Protein 4LUN (pdb70)

Structure (mmCIF, N/CA/C/O backbone):
data_4LUN
#
_entry.id   4LUN
#
_cell.length_a   41.813
_cell.length_b   50.927
_cell.length_c   71.993
_cell.angle_alpha   90.00
_cell.angle_beta   99.96
_cell.angle_gamma   90.00
#
_symmetry.space_group_name_H-M   'P 1 21 1'
#
loop_
_entity.id
_entity.type
_entity.pdbx_description
1 polymer 'Nonsense-mediated mRNA decay protein 2'
2 non-polymer 'CHLORIDE ION'
3 water water
#
loop_
_atom_site.group_PDB
_atom_site.id
_atom_site.type_symbol
_atom_site.label_atom_id
_atom_site.label_alt_id
_atom_site.label_comp_id
_atom_site.label_asym_id
_atom_site.label_entity_id
_atom_site.label_seq_id
_atom_site.pdbx_PDB_ins_code
_atom_site.Cartn_x
_atom_site.Cartn_y
_atom_site.Cartn_z
_atom_site.occupancy
_atom_site.B_iso_or_equiv
_atom_site.auth_seq_id
_atom_site.auth_comp_id
_atom_site.auth_asym_id
_atom_site.auth_atom_id
_atom_site.pdbx_PDB_model_num
ATOM 1 N N . MET A 1 1 ? -6.729 17.374 14.409 1.00 53.26 1 MET U N 1
ATOM 2 C CA . MET A 1 1 ? -8.146 17.044 14.296 1.00 48.05 1 MET U CA 1
ATOM 3 C C . MET A 1 1 ? -8.874 17.176 15.638 1.00 43.13 1 MET U C 1
ATOM 4 O O . MET A 1 1 ? -8.549 16.494 16.613 1.00 47.40 1 MET U O 1
ATOM 9 N N . ASP A 1 2 ? -9.860 18.068 15.679 1.00 43.91 2 ASP U N 1
ATOM 10 C CA . ASP A 1 2 ? -1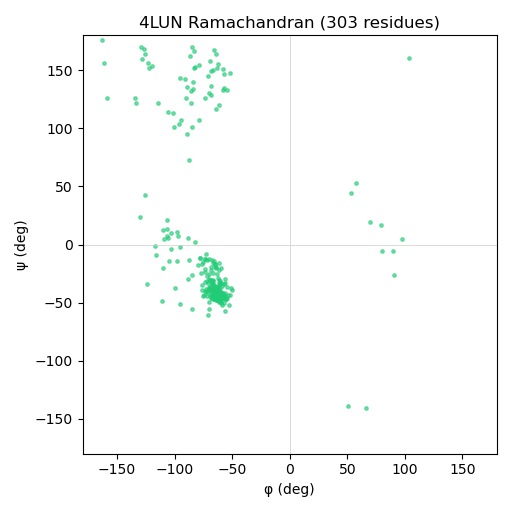0.617 18.313 16.899 1.00 35.71 2 ASP U CA 1
ATOM 11 C C . ASP A 1 2 ? -11.755 17.307 17.048 1.00 38.18 2 ASP U C 1
ATOM 12 O O . ASP A 1 2 ? -12.044 16.551 16.123 1.00 32.45 2 ASP U O 1
ATOM 17 N N . ASP A 1 3 ? -12.391 17.298 18.217 1.00 31.92 3 ASP U N 1
ATOM 18 C CA . ASP A 1 3 ? -13.477 16.358 18.483 1.00 33.28 3 ASP U CA 1
ATOM 19 C C . ASP A 1 3 ? -14.643 16.550 17.508 1.00 35.07 3 ASP U C 1
ATOM 20 O O . ASP A 1 3 ? -15.335 15.600 17.179 1.00 29.36 3 ASP U O 1
ATOM 25 N N . GLY A 1 4 ? -14.854 17.782 17.054 1.00 33.18 4 GLY U N 1
ATOM 26 C CA . GLY A 1 4 ? -15.898 18.067 16.087 1.00 32.52 4 GLY U CA 1
ATOM 27 C C . GLY A 1 4 ? -15.686 17.330 14.780 1.00 30.65 4 GLY U C 1
ATOM 28 O O . GLY A 1 4 ? -16.621 16.744 14.229 1.00 33.63 4 GLY U O 1
ATOM 29 N N . ARG A 1 5 ? -14.454 17.352 14.283 1.00 27.33 5 ARG U N 1
ATOM 30 C CA . ARG A 1 5 ? -14.115 16.656 13.045 1.00 30.24 5 ARG U CA 1
ATOM 31 C C . ARG A 1 5 ? -14.148 15.137 13.239 1.00 29.71 5 ARG U C 1
ATOM 32 O O . ARG A 1 5 ? -14.546 14.398 12.334 1.00 24.37 5 ARG U O 1
ATOM 40 N N . LYS A 1 6 ? -13.731 14.672 14.413 1.00 27.16 6 LYS U N 1
ATOM 41 C CA . LYS A 1 6 ? -13.851 13.253 14.736 1.00 23.54 6 LYS U CA 1
ATOM 42 C C . LYS A 1 6 ? -15.303 12.818 14.624 1.00 23.21 6 LYS U C 1
ATOM 43 O O . LYS A 1 6 ? -15.611 11.779 14.038 1.00 23.13 6 LYS U O 1
ATOM 49 N N . LYS A 1 7 ? -16.202 13.621 15.183 1.00 25.10 7 LYS U N 1
ATOM 50 C CA . LYS A 1 7 ? -17.625 13.288 15.164 1.00 26.30 7 LYS U CA 1
ATOM 51 C C . LYS A 1 7 ? -18.218 13.363 13.753 1.00 26.13 7 LYS U C 1
ATOM 52 O O . LYS A 1 7 ? -19.050 12.529 13.375 1.00 26.10 7 LYS U O 1
ATOM 58 N N . GLU A 1 8 ? -17.783 14.347 12.968 1.00 23.62 8 GLU U N 1
ATOM 59 C CA . GLU A 1 8 ? -18.191 14.441 11.569 1.00 25.71 8 GLU U CA 1
ATOM 60 C C . GLU A 1 8 ? -17.836 13.169 10.804 1.00 28.53 8 GLU U C 1
ATOM 61 O O . GLU A 1 8 ? -18.670 12.603 10.098 1.00 27.58 8 GLU U O 1
ATOM 67 N N . LEU A 1 9 ? -16.584 12.736 10.939 1.00 22.02 9 LEU U N 1
ATOM 68 C CA . LEU A 1 9 ? -16.109 11.526 10.275 1.00 22.50 9 LEU U CA 1
ATOM 69 C C . LEU A 1 9 ? -16.809 10.291 10.817 1.00 23.03 9 LEU U C 1
ATOM 70 O O . LEU A 1 9 ? -17.145 9.381 10.056 1.00 22.55 9 LEU U O 1
ATOM 75 N N . HIS A 1 10 ? -16.996 10.251 12.133 1.00 22.09 10 HIS U N 1
ATOM 76 C CA . HIS A 1 10 ? -17.692 9.130 12.767 1.00 19.94 10 HIS U CA 1
ATOM 77 C C . HIS A 1 10 ? -19.083 8.947 12.164 1.00 20.71 10 HIS U C 1
ATOM 78 O O . HIS A 1 10 ? -19.490 7.827 11.849 1.00 22.41 10 HIS U O 1
ATOM 85 N N . ASP A 1 11 ? -19.800 10.050 11.976 1.00 21.94 11 ASP U N 1
ATOM 86 C CA . ASP A 1 11 ? -21.137 9.981 11.380 1.00 24.55 11 ASP U CA 1
ATOM 87 C C . ASP A 1 11 ? -21.092 9.439 9.951 1.00 22.73 11 ASP U C 1
ATOM 88 O O . ASP A 1 11 ? -21.862 8.545 9.594 1.00 26.51 11 ASP U O 1
ATOM 93 N N . LEU A 1 12 ? -20.176 9.970 9.142 1.00 22.34 12 LEU U N 1
ATOM 94 C CA . LEU A 1 12 ? -19.986 9.495 7.781 1.00 26.60 12 LEU U CA 1
ATOM 95 C C . LEU A 1 12 ? -19.527 8.041 7.739 1.00 25.12 12 LEU U C 1
ATOM 96 O O . LEU A 1 12 ? -20.015 7.256 6.938 1.00 21.75 12 LEU U O 1
ATOM 101 N N . ASN A 1 13 ? -18.581 7.680 8.602 1.00 19.64 13 ASN U N 1
ATOM 102 C CA . ASN A 1 13 ? -18.059 6.324 8.578 1.00 20.37 13 ASN U CA 1
ATOM 103 C C . ASN A 1 13 ? -19.097 5.318 9.057 1.00 18.22 13 ASN U C 1
ATOM 104 O O . ASN A 1 13 ? -19.114 4.172 8.620 1.00 19.96 13 ASN U O 1
ATOM 109 N N . THR A 1 14 ? -19.970 5.757 9.959 1.00 19.93 14 THR U N 1
ATOM 110 C CA . THR A 1 14 ? -21.003 4.881 10.487 1.00 19.63 14 THR U CA 1
ATOM 111 C C . THR A 1 14 ? -22.058 4.658 9.399 1.00 23.47 14 THR U C 1
ATOM 112 O O . THR A 1 14 ? -22.542 3.545 9.197 1.00 21.78 14 THR U O 1
ATOM 116 N N . ARG A 1 15 ? -22.385 5.718 8.672 1.00 20.50 15 ARG U N 1
ATOM 117 C CA . ARG A 1 15 ? -23.315 5.592 7.549 1.00 25.46 15 ARG U CA 1
ATOM 118 C C . ARG A 1 15 ? -22.773 4.660 6.469 1.00 22.46 15 ARG U C 1
ATOM 119 O O . ARG A 1 15 ? -23.512 3.844 5.916 1.00 25.84 15 ARG U O 1
ATOM 127 N N . ALA A 1 16 ? -21.475 4.756 6.185 1.00 21.73 16 ALA U N 1
ATOM 128 C CA . ALA A 1 16 ? -20.853 3.861 5.217 1.00 22.68 16 ALA U CA 1
ATOM 129 C C . ALA A 1 16 ? -20.914 2.404 5.673 1.00 26.09 16 ALA U C 1
ATOM 130 O O . ALA A 1 16 ? -21.191 1.516 4.865 1.00 26.33 16 ALA U O 1
ATOM 132 N N . TRP A 1 17 ? -20.668 2.157 6.960 1.00 22.28 17 TRP U N 1
ATOM 133 C CA . TRP A 1 17 ? -20.804 0.809 7.489 1.00 18.92 17 TRP U CA 1
ATOM 134 C C . TRP A 1 17 ? -22.247 0.345 7.320 1.00 26.24 17 TRP U C 1
ATOM 135 O O . TRP A 1 17 ? -22.505 -0.843 7.152 1.00 27.74 17 TRP U O 1
ATOM 146 N N . ASN A 1 18 ? -23.176 1.296 7.372 1.00 28.59 18 ASN U N 1
ATOM 147 C CA . ASN A 1 18 ? -24.602 0.985 7.297 1.00 28.90 18 ASN U CA 1
ATOM 148 C C . ASN A 1 18 ? -25.081 0.804 5.857 1.00 31.90 18 ASN U C 1
ATOM 149 O O . ASN A 1 18 ? -26.270 0.588 5.608 1.00 37.82 18 ASN U O 1
ATOM 154 N N . GLY A 1 19 ? -24.150 0.900 4.913 1.00 30.82 19 GLY U N 1
ATOM 155 C CA . GLY A 1 19 ? -24.428 0.587 3.526 1.00 38.33 19 GLY U CA 1
ATOM 156 C C . GLY A 1 19 ? -24.733 1.789 2.656 1.00 39.85 19 GLY U C 1
ATOM 157 O O . GLY A 1 19 ? -25.074 1.641 1.483 1.00 49.25 19 GLY U O 1
ATOM 158 N N . GLU A 1 20 ? -24.619 2.986 3.217 1.00 36.60 20 GLU U N 1
ATOM 159 C CA . GLU A 1 20 ? -24.880 4.179 2.429 1.00 36.16 20 GLU U CA 1
ATOM 160 C C . GLU A 1 20 ? -23.693 4.519 1.546 1.00 44.58 20 GLU U C 1
ATOM 161 O O . GLU A 1 20 ? -22.557 4.155 1.846 1.00 45.09 20 GLU U O 1
ATOM 167 N N . GLU A 1 21 ? -23.967 5.214 0.447 1.00 49.16 21 GLU U N 1
ATOM 168 C CA . GLU A 1 21 ? -22.913 5.869 -0.307 1.00 49.26 21 GLU U CA 1
ATOM 169 C C . GLU A 1 21 ? -22.898 7.308 0.180 1.00 46.97 21 GLU U C 1
ATOM 170 O O . GLU A 1 21 ? -23.778 8.098 -0.162 1.00 47.30 21 GLU U O 1
ATOM 176 N N . VAL A 1 22 ? -21.916 7.646 1.006 1.00 42.06 22 VAL U N 1
ATOM 177 C CA . VAL A 1 22 ? -21.862 8.982 1.581 1.00 41.61 22 VAL U CA 1
ATOM 178 C C . VAL A 1 22 ? -20.783 9.818 0.909 1.00 44.83 22 VAL U C 1
ATOM 179 O O . VAL A 1 22 ? -20.744 11.040 1.070 1.00 48.16 22 VAL U O 1
ATOM 183 N N . PHE A 1 23 ? -19.905 9.155 0.160 1.00 44.19 23 PHE U N 1
ATOM 184 C CA . PHE A 1 23 ? -18.833 9.850 -0.538 1.00 44.32 23 PHE U CA 1
ATOM 185 C C . PHE A 1 23 ? -19.331 10.351 -1.889 1.00 52.10 23 PHE U C 1
ATOM 186 O O . PHE A 1 23 ? -19.792 9.563 -2.718 1.00 54.29 23 PHE U O 1
ATOM 194 N N . PRO A 1 24 ? -19.250 11.672 -2.108 1.00 50.34 24 PRO U N 1
ATOM 195 C CA . PRO A 1 24 ? -19.704 12.300 -3.353 1.00 51.04 24 PRO U CA 1
ATOM 196 C C . PRO A 1 24 ? -18.604 12.367 -4.415 1.00 52.05 24 PRO U C 1
ATOM 197 O O . PRO A 1 24 ? -17.453 12.695 -4.110 1.00 55.42 24 PRO U O 1
ATOM 201 N N . LYS A 1 29 ? -18.963 9.927 -15.849 1.00 46.10 29 LYS U N 1
ATOM 202 C CA . LYS A 1 29 ? -18.287 8.647 -15.683 1.00 43.04 29 LYS U CA 1
ATOM 203 C C . LYS A 1 29 ? -16.988 8.821 -14.900 1.00 40.75 29 LYS U C 1
ATOM 204 O O . LYS A 1 29 ? -16.325 9.859 -14.990 1.00 48.07 29 LYS U O 1
ATOM 210 N N . LEU A 1 30 ? -16.628 7.803 -14.126 1.00 42.26 30 LEU U N 1
ATOM 211 C CA . LEU A 1 30 ? -15.364 7.813 -13.398 1.00 39.97 30 LEU U CA 1
ATOM 212 C C . LEU A 1 30 ? -14.207 7.371 -14.292 1.00 33.88 30 LEU U C 1
ATOM 213 O O . LEU A 1 30 ? -14.405 6.620 -15.254 1.00 35.31 30 LEU U O 1
ATOM 218 N N . ASP A 1 31 ? -13.007 7.851 -13.961 1.00 30.15 31 ASP U N 1
ATOM 219 C CA . ASP A 1 31 ? -11.771 7.509 -14.667 1.00 25.78 31 ASP U CA 1
ATOM 220 C C . ASP A 1 31 ? -11.309 6.135 -14.207 1.00 29.14 31 ASP U C 1
ATOM 221 O O . ASP A 1 31 ? -10.835 5.984 -13.079 1.00 30.21 31 ASP U O 1
ATOM 226 N N . SER A 1 32 ? -11.455 5.133 -15.069 1.00 25.07 32 SER U N 1
ATOM 227 C CA . SER A 1 32 ? -11.050 3.773 -14.723 1.00 28.65 32 SER U CA 1
ATOM 228 C C . SER A 1 32 ? -9.771 3.361 -15.438 1.00 28.03 32 SER U C 1
ATOM 229 O O . SER A 1 32 ? -9.404 2.184 -15.440 1.00 31.83 32 SER U O 1
ATOM 232 N N . SER A 1 33 ? -9.082 4.333 -16.028 1.00 24.07 33 SER U N 1
ATOM 233 C CA . SER A 1 33 ? -7.884 4.047 -16.813 1.00 20.15 33 SER U CA 1
ATOM 234 C C . SER A 1 33 ? -6.764 3.445 -15.971 1.00 22.91 33 SER U C 1
ATOM 235 O O . SER A 1 33 ? -6.661 3.704 -14.765 1.00 21.24 33 SER U O 1
ATOM 238 N N . ILE A 1 34 ? -5.919 2.650 -16.617 1.00 19.29 34 ILE U N 1
ATOM 239 C CA . ILE A 1 34 ? -4.780 2.042 -15.943 1.00 16.80 34 ILE U CA 1
ATOM 240 C C . ILE A 1 34 ? -3.852 3.125 -15.384 1.00 22.55 34 ILE U C 1
ATOM 241 O O . ILE A 1 34 ? -3.406 3.028 -14.240 1.00 21.58 34 ILE U O 1
ATOM 246 N N . LYS A 1 35 ? -3.587 4.164 -16.180 1.00 18.04 35 LYS U N 1
ATOM 247 C CA . LYS A 1 35 ? -2.721 5.256 -15.732 1.00 19.47 35 LYS U CA 1
ATOM 248 C C . LYS A 1 35 ? -3.246 5.896 -14.449 1.00 20.73 35 LYS U C 1
ATOM 249 O O . LYS A 1 35 ? -2.489 6.099 -13.495 1.00 20.52 35 LYS U O 1
ATOM 255 N N . ARG A 1 36 ? -4.546 6.172 -14.413 1.00 20.50 36 ARG U N 1
ATOM 256 C CA . ARG A 1 36 ? -5.152 6.842 -13.261 1.00 20.37 36 ARG U CA 1
ATOM 257 C C . ARG A 1 36 ? -5.070 5.969 -12.021 1.00 26.42 36 ARG U C 1
ATOM 258 O O . ARG A 1 36 ? -4.768 6.451 -10.921 1.00 23.83 36 ARG U O 1
ATOM 266 N N . ASN A 1 37 ? -5.348 4.682 -12.201 1.00 20.53 37 ASN U N 1
ATOM 267 C CA . ASN A 1 37 ? -5.443 3.768 -11.071 1.00 28.91 37 ASN U CA 1
ATOM 268 C C . ASN A 1 37 ? -4.073 3.387 -10.534 1.00 30.07 37 ASN U C 1
ATOM 269 O O . ASN A 1 37 ? -3.888 3.282 -9.328 1.00 27.97 37 ASN U O 1
ATOM 274 N N . THR A 1 38 ? -3.106 3.178 -11.423 1.00 27.75 38 THR U N 1
ATOM 275 C CA . THR A 1 38 ? -1.743 2.939 -10.968 1.00 23.90 38 THR U CA 1
ATOM 276 C C . THR A 1 38 ? -1.147 4.215 -10.377 1.00 29.97 38 THR U C 1
ATOM 277 O O . THR A 1 38 ? -0.298 4.154 -9.489 1.00 31.52 38 THR U O 1
ATOM 281 N N . GLY A 1 39 ? -1.597 5.366 -10.868 1.00 23.53 39 GLY U N 1
ATOM 282 C CA . GLY A 1 39 ? -1.151 6.643 -10.344 1.00 28.35 39 GLY U CA 1
ATOM 283 C C . GLY A 1 39 ? -1.634 6.822 -8.913 1.00 30.43 39 GLY U C 1
ATOM 284 O O . GLY A 1 39 ? -0.969 7.458 -8.091 1.00 29.47 39 GLY U O 1
ATOM 285 N N . PHE A 1 40 ? -2.795 6.252 -8.612 1.00 28.25 40 PHE U N 1
ATOM 286 C CA . PHE A 1 40 ? -3.316 6.277 -7.246 1.00 28.62 40 PHE U CA 1
ATOM 287 C C . PHE A 1 40 ? -2.464 5.418 -6.304 1.00 31.53 40 PHE U C 1
ATOM 288 O O . PHE A 1 40 ? -2.128 5.849 -5.198 1.00 30.18 40 PHE U O 1
ATOM 296 N N . ILE A 1 41 ? -2.119 4.207 -6.742 1.00 30.01 41 ILE U N 1
ATOM 297 C CA . ILE A 1 41 ? -1.278 3.309 -5.948 1.00 28.97 41 ILE U CA 1
ATOM 298 C C . ILE A 1 41 ? 0.077 3.939 -5.643 1.00 37.00 41 ILE U C 1
ATOM 299 O O . ILE A 1 41 ? 0.579 3.844 -4.517 1.00 33.32 41 ILE U O 1
ATOM 304 N N . LYS A 1 42 ? 0.667 4.579 -6.648 1.00 32.59 42 LYS U N 1
ATOM 305 C CA . LYS A 1 42 ? 1.948 5.255 -6.473 1.00 35.67 42 LYS U CA 1
ATOM 306 C C . LYS A 1 42 ? 1.860 6.373 -5.447 1.00 34.37 42 LYS U C 1
ATOM 307 O O . LYS A 1 42 ? 2.791 6.593 -4.674 1.00 34.67 42 LYS U O 1
ATOM 313 N N . LYS A 1 43 ? 0.741 7.085 -5.445 1.00 33.14 43 LYS U N 1
ATOM 314 C CA . LYS A 1 43 ? 0.531 8.146 -4.470 1.00 37.98 43 LYS U CA 1
ATOM 315 C C . LYS A 1 43 ? 0.405 7.570 -3.050 1.00 40.25 43 LYS U C 1
ATOM 316 O O . LYS A 1 43 ? 0.972 8.116 -2.097 1.00 36.54 43 LYS U O 1
ATOM 322 N N . LEU A 1 44 ? -0.317 6.458 -2.919 1.00 32.82 44 LEU U N 1
ATOM 323 C CA . LEU A 1 44 ? -0.460 5.775 -1.627 1.00 35.23 44 LEU U CA 1
ATOM 324 C C . LEU A 1 44 ? 0.900 5.347 -1.086 1.00 42.95 44 LEU U C 1
ATOM 325 O O . LEU A 1 44 ? 1.194 5.515 0.103 1.00 38.30 44 LEU U O 1
ATOM 330 N N . LYS A 1 45 ? 1.720 4.797 -1.979 1.00 34.25 45 LYS U N 1
ATOM 331 C CA . LYS A 1 45 ? 3.016 4.225 -1.641 1.00 38.09 45 LYS U CA 1
ATOM 332 C C . LYS A 1 45 ? 4.041 5.244 -1.174 1.00 41.15 45 LYS U C 1
ATOM 333 O O . LYS A 1 45 ? 5.084 4.870 -0.638 1.00 37.59 45 LYS U O 1
ATOM 339 N N . LYS A 1 46 ? 3.768 6.527 -1.376 1.00 37.63 46 LYS U N 1
ATOM 340 C CA . LYS A 1 46 ? 4.696 7.527 -0.873 1.00 39.81 46 LYS U CA 1
ATOM 341 C C . LYS A 1 46 ? 4.499 7.695 0.635 1.00 44.08 46 LYS U C 1
ATOM 342 O O . LYS A 1 46 ? 5.319 8.314 1.315 1.00 45.86 46 LYS U O 1
ATOM 348 N N . GLY A 1 47 ? 3.411 7.126 1.152 1.00 38.54 47 GLY U N 1
ATOM 349 C CA . GLY A 1 47 ? 3.176 7.092 2.587 1.00 36.40 47 GLY U CA 1
ATOM 350 C C . GLY A 1 47 ? 2.143 8.093 3.062 1.00 42.80 47 GLY U C 1
ATOM 351 O O . GLY A 1 47 ? 1.837 9.071 2.375 1.00 36.06 47 GLY U O 1
ATOM 352 N N . PHE A 1 48 ? 1.599 7.846 4.252 1.00 38.85 48 PHE U N 1
ATOM 353 C CA . PHE A 1 48 ? 0.602 8.739 4.816 1.00 34.32 48 PHE U CA 1
ATOM 354 C C . PHE A 1 48 ? 1.309 9.816 5.634 1.00 41.29 48 PHE U C 1
ATOM 355 O O . PHE A 1 48 ? 1.663 9.601 6.796 1.00 40.78 48 PHE U O 1
ATOM 363 N N . VAL A 1 49 ? 1.546 10.961 4.999 1.00 38.29 49 VAL U N 1
ATOM 364 C CA . VAL A 1 49 ? 2.164 12.101 5.661 1.00 38.62 49 VAL U CA 1
ATOM 365 C C . VAL A 1 49 ? 1.282 13.325 5.473 1.00 38.85 49 VAL U C 1
ATOM 366 O O . VAL A 1 49 ? 0.346 13.307 4.674 1.00 45.35 49 VAL U O 1
ATOM 370 N N . LYS A 1 50 ? 1.591 14.383 6.213 1.00 46.13 50 LYS U N 1
ATOM 371 C CA . LYS A 1 50 ? 0.780 15.594 6.218 1.00 43.11 50 LYS U CA 1
ATOM 372 C C . LYS A 1 50 ? 0.635 16.190 4.823 1.00 48.88 50 LYS U C 1
ATOM 373 O O . LYS A 1 50 ? 1.614 16.294 4.082 1.00 51.00 50 LYS U O 1
ATOM 379 N N . GLY A 1 51 ? -0.593 16.564 4.471 1.00 49.43 51 GLY U N 1
ATOM 380 C CA . GLY A 1 51 ? -0.872 17.203 3.196 1.00 49.68 51 GLY U CA 1
ATOM 381 C C . GLY A 1 51 ? -1.214 16.248 2.065 1.00 56.24 51 GLY U C 1
ATOM 382 O O . GLY A 1 51 ? -1.914 16.622 1.120 1.00 53.16 51 GLY U O 1
ATOM 383 N N . SER A 1 52 ? -0.725 15.012 2.157 1.00 52.58 52 SER U N 1
ATOM 384 C CA . SER A 1 52 ? -0.951 14.015 1.112 1.00 50.09 52 SER U CA 1
ATOM 385 C C . SER A 1 52 ? -2.422 13.603 1.006 1.00 51.43 52 SER U C 1
ATOM 386 O O . SER A 1 52 ? -2.841 13.015 0.009 1.00 47.16 52 SER U O 1
ATOM 389 N N . GLU A 1 53 ? -3.195 13.924 2.040 1.00 48.31 53 GLU U N 1
ATOM 390 C CA . GLU A 1 53 ? -4.601 13.541 2.124 1.00 49.87 53 GLU U CA 1
ATOM 391 C C . GLU A 1 53 ? -5.478 14.152 1.025 1.00 46.27 53 GLU U C 1
ATOM 392 O O . GLU A 1 53 ? -6.271 13.452 0.395 1.00 45.40 53 GLU U O 1
ATOM 398 N N . SER A 1 54 ? -5.334 15.455 0.801 1.00 48.84 54 SER U N 1
ATOM 399 C CA . SER A 1 54 ? -6.220 16.175 -0.114 1.00 52.93 54 SER U CA 1
ATOM 400 C C . SER A 1 54 ? -6.114 15.706 -1.566 1.00 51.68 54 SER U C 1
ATOM 401 O O . SER A 1 54 ? -7.123 15.584 -2.264 1.00 51.21 54 SER U O 1
ATOM 404 N N . SER A 1 55 ? -4.893 15.442 -2.016 1.00 50.75 55 SER U N 1
ATOM 405 C CA . SER A 1 55 ? -4.672 14.977 -3.380 1.00 49.98 55 SER U CA 1
ATOM 406 C C . SER A 1 55 ? -5.300 13.604 -3.594 1.00 50.58 55 SER U C 1
ATOM 407 O O . SER A 1 55 ? -5.932 13.354 -4.620 1.00 45.85 55 SER U O 1
ATOM 410 N N . LEU A 1 56 ? -5.126 12.721 -2.614 1.00 47.99 56 LEU U N 1
ATOM 411 C CA . LEU A 1 56 ? -5.694 11.378 -2.679 1.00 40.64 56 LEU U CA 1
ATOM 412 C C . LEU A 1 56 ? -7.218 11.404 -2.622 1.00 41.06 56 LEU U C 1
ATOM 413 O O . LEU A 1 56 ? -7.883 10.575 -3.246 1.00 41.11 56 LEU U O 1
ATOM 418 N N . LEU A 1 57 ? -7.772 12.351 -1.870 1.00 37.62 57 LEU U N 1
ATOM 419 C CA . LEU A 1 57 ? -9.222 12.465 -1.767 1.00 42.37 57 LEU U CA 1
ATOM 420 C C . LEU A 1 57 ? -9.830 12.892 -3.098 1.00 41.16 57 LEU U C 1
ATOM 421 O O . LEU A 1 57 ? -10.952 12.509 -3.423 1.00 38.73 57 LEU U O 1
ATOM 426 N N . LYS A 1 58 ? -9.082 13.686 -3.861 1.00 43.99 58 LYS U N 1
ATOM 427 C CA . LYS A 1 58 ? -9.525 14.115 -5.186 1.00 46.06 58 LYS U CA 1
ATOM 428 C C . LYS A 1 58 ? -9.646 12.914 -6.117 1.00 41.70 58 LYS U C 1
ATOM 429 O O . LYS A 1 58 ? -10.630 12.784 -6.847 1.00 45.60 58 LYS U O 1
ATOM 435 N N . ASP A 1 59 ? -8.644 12.039 -6.081 1.00 41.34 59 ASP U N 1
ATOM 436 C CA . ASP A 1 59 ? -8.652 10.809 -6.871 1.00 41.23 59 ASP U CA 1
ATOM 437 C C . ASP A 1 59 ? -9.834 9.919 -6.519 1.00 41.05 59 ASP U C 1
ATOM 438 O O . ASP A 1 59 ? -10.456 9.324 -7.397 1.00 42.26 59 ASP U O 1
ATOM 443 N N . LEU A 1 60 ? -10.136 9.816 -5.228 1.00 34.47 60 LEU U N 1
ATOM 444 C CA . LEU A 1 60 ? -11.275 9.022 -4.781 1.00 39.54 60 LEU U CA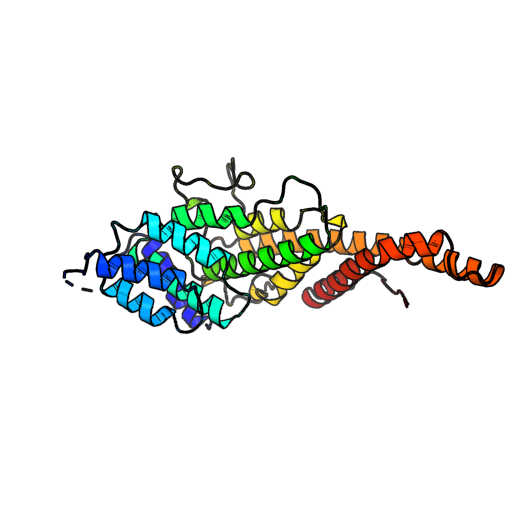 1
ATOM 445 C C . LEU A 1 60 ? -12.588 9.573 -5.313 1.00 38.14 60 LEU U C 1
ATOM 446 O O . LEU A 1 60 ? -13.565 8.837 -5.457 1.00 34.79 60 LEU U O 1
ATOM 451 N N . SER A 1 61 ? -12.611 10.868 -5.609 1.00 37.26 61 SER U N 1
ATOM 452 C CA . SER A 1 61 ? -13.812 11.484 -6.155 1.00 37.65 61 SER U CA 1
ATOM 453 C C . SER A 1 61 ? -13.774 11.551 -7.676 1.00 40.19 61 SER U C 1
ATOM 454 O O . SER A 1 61 ? -14.733 12.000 -8.300 1.00 45.05 61 SER U O 1
ATOM 457 N N . GLU A 1 62 ? -12.673 11.101 -8.272 1.00 34.86 62 GLU U N 1
ATOM 458 C CA . GLU A 1 62 ? -12.528 11.157 -9.730 1.00 39.48 62 GLU U CA 1
ATOM 459 C C . GLU A 1 62 ? -12.248 9.795 -10.355 1.00 40.34 62 GLU U C 1
ATOM 460 O O . GLU A 1 62 ? -12.683 9.511 -11.475 1.00 39.25 62 GLU U O 1
ATOM 466 N N . ALA A 1 63 ? -11.508 8.958 -9.637 1.00 34.64 63 ALA U N 1
ATOM 467 C CA . ALA A 1 63 ? -11.099 7.664 -10.171 1.00 34.18 63 ALA U CA 1
ATOM 468 C C . ALA A 1 63 ? -12.039 6.545 -9.760 1.00 39.78 63 ALA U C 1
ATOM 469 O O . ALA A 1 63 ? -12.558 6.531 -8.641 1.00 38.26 63 ALA U O 1
ATOM 471 N N . SER A 1 64 ? -12.249 5.613 -10.683 1.00 32.45 64 SER U N 1
ATOM 472 C CA . SER A 1 64 ? -12.914 4.354 -10.395 1.00 36.34 64 SER U CA 1
ATOM 473 C C . SER A 1 64 ? -11.824 3.343 -10.102 1.00 45.74 64 SER U C 1
ATOM 474 O O . SER A 1 64 ? -11.118 2.893 -11.007 1.00 48.15 64 SER U O 1
ATOM 477 N N . LEU A 1 65 ? -11.703 2.989 -8.831 1.00 38.57 65 LEU U N 1
ATOM 478 C CA . LEU A 1 65 ? -10.588 2.198 -8.333 1.00 35.12 65 LEU U CA 1
ATOM 479 C C . LEU A 1 65 ? -10.980 0.755 -8.020 1.00 28.03 65 LEU U C 1
ATOM 480 O O . LEU A 1 65 ? -10.170 -0.014 -7.501 1.00 30.77 65 LEU U O 1
ATOM 485 N N . GLU A 1 66 ? -12.216 0.390 -8.347 1.00 30.62 66 GLU U N 1
ATOM 486 C CA . GLU A 1 66 ? -12.778 -0.912 -7.971 1.00 33.14 66 GLU U CA 1
ATOM 487 C C . GLU A 1 66 ? -11.932 -2.136 -8.347 1.00 33.93 66 GLU U C 1
ATOM 488 O O . GLU A 1 66 ? -11.777 -3.063 -7.555 1.00 32.28 66 GLU U O 1
ATOM 494 N N . LYS A 1 67 ? -11.391 -2.156 -9.557 1.00 33.58 67 LYS U N 1
ATOM 495 C CA . LYS A 1 67 ? -10.650 -3.328 -10.007 1.00 34.22 67 LYS U CA 1
ATOM 496 C C . LYS A 1 67 ? -9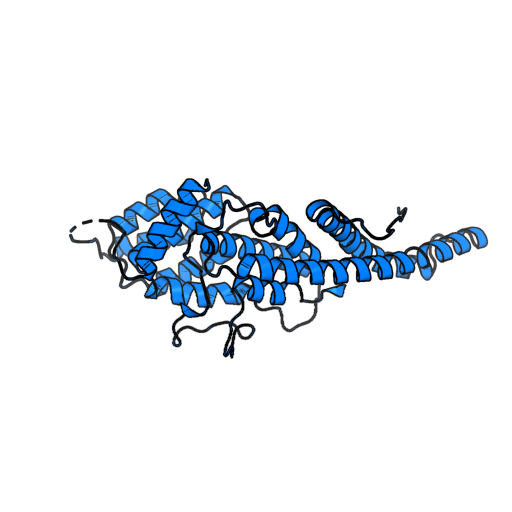.246 -3.373 -9.415 1.00 31.93 67 LYS U C 1
ATOM 497 O O . LYS A 1 67 ? -8.558 -4.390 -9.528 1.00 39.89 67 LYS U O 1
ATOM 503 N N . TYR A 1 68 ? -8.820 -2.272 -8.796 1.00 29.30 68 TYR U N 1
ATOM 504 C CA . TYR A 1 68 ? -7.526 -2.235 -8.113 1.00 27.51 68 TYR U CA 1
ATOM 505 C C . TYR A 1 68 ? -7.685 -2.338 -6.591 1.00 32.58 68 TYR U C 1
ATOM 506 O O . TYR A 1 68 ? -6.725 -2.147 -5.849 1.00 30.61 68 TYR U O 1
ATOM 515 N N . LEU A 1 69 ? -8.897 -2.643 -6.136 1.00 29.32 69 LEU U N 1
ATOM 516 C CA . LEU A 1 69 ? -9.189 -2.703 -4.702 1.00 32.78 69 LEU U CA 1
ATOM 517 C C . LEU A 1 69 ? -8.246 -3.601 -3.894 1.00 31.62 69 LEU U C 1
ATOM 518 O O . LEU A 1 69 ? -7.701 -3.167 -2.873 1.00 30.39 69 LEU U O 1
ATOM 523 N N . SER A 1 70 ? -8.070 -4.845 -4.335 1.00 26.80 70 SER U N 1
ATOM 524 C CA . SER A 1 70 ? -7.210 -5.793 -3.616 1.00 30.77 70 SER U CA 1
ATOM 525 C C . SER A 1 70 ? -5.813 -5.224 -3.423 1.00 36.55 70 SER U C 1
ATOM 526 O O . SER A 1 70 ? -5.252 -5.276 -2.327 1.00 30.98 70 SER U O 1
ATOM 529 N N . GLU A 1 71 ? -5.255 -4.683 -4.500 1.00 34.66 71 GLU U N 1
ATOM 530 C CA . GLU A 1 71 ? -3.950 -4.044 -4.445 1.00 32.58 71 GLU U CA 1
ATOM 531 C C . GLU A 1 71 ? -3.936 -2.827 -3.521 1.00 32.68 71 GLU U C 1
ATOM 532 O O . GLU A 1 71 ? -2.941 -2.570 -2.837 1.00 34.26 71 GLU U O 1
ATOM 538 N N . ILE A 1 72 ? -5.041 -2.086 -3.492 1.00 27.80 72 ILE U N 1
ATOM 539 C CA . ILE A 1 72 ? -5.148 -0.919 -2.619 1.00 25.62 72 ILE U CA 1
ATOM 540 C C . ILE A 1 72 ? -5.128 -1.362 -1.156 1.00 26.02 72 ILE U C 1
ATOM 541 O O . ILE A 1 72 ? -4.463 -0.747 -0.319 1.00 29.75 72 ILE U O 1
ATOM 546 N N . ILE A 1 73 ? -5.848 -2.440 -0.864 1.00 24.97 73 ILE U N 1
ATOM 547 C CA . ILE A 1 73 ? -5.906 -2.994 0.488 1.00 22.95 73 ILE U CA 1
ATOM 548 C C . ILE A 1 73 ? -4.521 -3.401 0.997 1.00 29.44 73 ILE U C 1
ATOM 549 O O . ILE A 1 73 ? -4.119 -3.011 2.096 1.00 28.77 73 ILE U O 1
ATOM 554 N N . VAL A 1 74 ? -3.791 -4.176 0.197 1.00 29.28 74 VAL U N 1
ATOM 555 C CA . VAL A 1 74 ? -2.418 -4.556 0.548 1.00 28.88 74 VAL U CA 1
ATOM 556 C C . VAL A 1 74 ? -1.501 -3.343 0.693 1.00 29.69 74 VAL U C 1
ATOM 557 O O . VAL A 1 74 ? -0.747 -3.235 1.662 1.00 32.51 74 VAL U O 1
ATOM 561 N N . THR A 1 75 ? -1.570 -2.429 -0.267 1.00 26.94 75 THR U N 1
ATOM 562 C CA . THR A 1 75 ? -0.748 -1.224 -0.234 1.00 26.72 75 THR U CA 1
ATOM 563 C C . THR A 1 75 ? -1.012 -0.378 1.006 1.00 31.56 75 THR U C 1
ATOM 564 O O . THR A 1 75 ? -0.077 0.032 1.700 1.00 29.90 75 THR U O 1
ATOM 568 N N . VAL A 1 76 ? -2.287 -0.122 1.284 1.00 26.64 76 VAL U N 1
ATOM 569 C CA . VAL A 1 76 ? -2.675 0.669 2.444 1.00 24.60 76 VAL U CA 1
ATOM 570 C C . VAL A 1 76 ? -2.305 -0.033 3.761 1.00 24.62 76 VAL U C 1
ATOM 571 O O . VAL A 1 76 ? -1.900 0.619 4.725 1.00 26.59 76 VAL U O 1
ATOM 575 N N . THR A 1 77 ? -2.432 -1.357 3.791 1.00 25.51 77 THR U N 1
ATOM 576 C CA . THR A 1 77 ? -2.080 -2.122 4.983 1.00 23.99 77 THR U CA 1
ATOM 577 C C . THR A 1 77 ? -0.623 -1.873 5.347 1.00 26.59 77 THR U C 1
ATOM 578 O O . THR A 1 77 ? -0.292 -1.626 6.507 1.00 27.32 77 THR U O 1
ATOM 582 N N . GLU A 1 78 ? 0.244 -1.931 4.341 1.00 26.63 78 GLU U N 1
ATOM 583 C CA . GLU A 1 78 ? 1.663 -1.668 4.535 1.00 30.74 78 GLU U CA 1
ATOM 584 C C . GLU A 1 78 ? 1.905 -0.221 4.963 1.00 23.79 78 GLU U C 1
ATOM 585 O O . GLU A 1 78 ? 2.655 0.036 5.900 1.00 28.25 78 GLU U O 1
ATOM 591 N N . CYS A 1 79 ? 1.257 0.724 4.285 1.00 27.58 79 CYS U N 1
ATOM 592 C CA . CYS A 1 79 ? 1.411 2.139 4.628 1.00 25.01 79 CYS U CA 1
ATOM 593 C C . CYS A 1 79 ? 0.931 2.447 6.042 1.00 27.23 79 CYS U C 1
ATOM 594 O O . CYS A 1 79 ? 1.566 3.219 6.763 1.00 26.31 79 CYS U O 1
ATOM 597 N N . LEU A 1 80 ? -0.196 1.853 6.427 1.00 26.79 80 LEU U N 1
ATOM 598 C CA . LEU A 1 80 ? -0.782 2.117 7.737 1.00 26.00 80 LEU U CA 1
ATOM 599 C C . LEU A 1 80 ? 0.115 1.606 8.858 1.00 28.09 80 LEU U C 1
ATOM 600 O O . LEU A 1 80 ? 0.291 2.264 9.888 1.00 25.73 80 LEU U O 1
ATOM 605 N N . LEU A 1 81 ? 0.681 0.425 8.651 1.00 23.14 81 LEU U N 1
ATOM 606 C CA . LEU A 1 81 ? 1.536 -0.190 9.658 1.00 26.24 81 LEU U CA 1
ATOM 607 C C . LEU A 1 81 ? 2.838 0.582 9.814 1.00 29.65 81 LEU U C 1
ATOM 608 O O . LEU A 1 81 ? 3.522 0.455 10.825 1.00 24.68 81 LEU U O 1
ATOM 613 N N . ASN A 1 82 ? 3.178 1.389 8.813 1.00 27.89 82 ASN U N 1
ATOM 614 C CA . ASN A 1 82 ? 4.440 2.114 8.820 1.00 28.20 82 ASN U CA 1
ATOM 615 C C . ASN A 1 82 ? 4.297 3.623 9.012 1.00 32.11 82 ASN U C 1
ATOM 616 O O . ASN A 1 82 ? 5.252 4.371 8.806 1.00 38.57 82 ASN U O 1
ATOM 621 N N . VAL A 1 83 ? 3.110 4.074 9.401 1.00 30.32 83 VAL U N 1
ATOM 622 C CA . VAL A 1 83 ? 2.910 5.492 9.699 1.00 32.75 83 VAL U CA 1
ATOM 623 C C . VAL A 1 83 ? 3.870 5.922 10.807 1.00 36.11 83 VAL U C 1
ATOM 624 O O . VAL A 1 83 ? 4.009 5.232 11.817 1.00 36.55 83 VAL U O 1
ATOM 628 N N . LEU A 1 84 ? 4.540 7.052 10.606 1.00 36.41 84 LEU U N 1
ATOM 629 C CA . LEU A 1 84 ? 5.509 7.550 11.578 1.00 44.14 84 LEU U CA 1
ATOM 630 C C . LEU A 1 84 ? 4.810 7.946 12.875 1.00 46.00 84 LEU U C 1
ATOM 631 O O . LEU A 1 84 ? 3.581 8.040 12.920 1.00 46.72 84 LEU U O 1
ATOM 636 N N . ASN A 1 85 ? 5.583 8.173 13.934 1.00 48.81 85 ASN U N 1
ATOM 637 C CA . ASN A 1 85 ? 5.013 8.765 15.138 1.00 50.12 85 ASN U CA 1
ATOM 638 C C . ASN A 1 85 ? 5.065 10.285 15.040 1.00 49.61 85 ASN U C 1
ATOM 639 O O . ASN A 1 85 ? 5.878 10.949 15.688 1.00 43.19 85 ASN U O 1
ATOM 644 N N . LYS A 1 86 ? 4.201 10.823 14.190 1.00 37.72 86 LYS U N 1
ATOM 645 C CA . LYS A 1 86 ? 4.060 12.256 14.029 1.00 37.63 86 LYS U CA 1
ATOM 646 C C . LYS A 1 86 ? 2.567 12.521 14.016 1.00 34.51 86 LYS U C 1
ATOM 647 O O . LYS A 1 86 ? 1.833 11.897 13.254 1.00 30.37 86 LYS U O 1
ATOM 653 N N . ASN A 1 87 ? 2.110 13.418 14.878 1.00 30.58 87 ASN U N 1
ATOM 654 C CA . ASN A 1 87 ? 0.678 13.639 15.015 1.00 32.83 87 ASN U CA 1
ATOM 655 C C . ASN A 1 87 ? 0.010 14.061 13.712 1.00 30.86 87 ASN U C 1
ATOM 656 O O . ASN A 1 87 ? -1.120 13.656 13.432 1.00 29.16 87 ASN U O 1
ATOM 661 N N . ASP A 1 88 ? 0.715 14.852 12.910 1.00 35.50 88 ASP U N 1
ATOM 662 C CA . ASP A 1 88 ? 0.169 15.328 11.638 1.00 36.33 88 ASP U CA 1
ATOM 663 C C . ASP A 1 88 ? 0.053 14.225 10.589 1.00 33.18 88 ASP U C 1
ATOM 664 O O . ASP A 1 88 ? -0.867 14.236 9.765 1.00 34.42 88 ASP U O 1
ATOM 669 N N . ASP A 1 89 ? 0.982 13.277 10.624 1.00 32.16 89 ASP U N 1
ATOM 670 C CA . ASP A 1 89 ? 0.944 12.145 9.708 1.00 31.13 89 ASP U CA 1
ATOM 671 C C . ASP A 1 89 ? -0.197 11.191 10.065 1.00 30.41 89 ASP U C 1
ATOM 672 O O . ASP A 1 89 ? -0.870 10.659 9.182 1.00 27.28 89 ASP U O 1
ATOM 677 N N . VAL A 1 90 ? -0.412 10.981 11.358 1.00 26.82 90 VAL U N 1
ATOM 678 C CA . VAL A 1 90 ? -1.554 10.186 11.828 1.00 27.88 90 VAL U CA 1
ATOM 679 C C . VAL A 1 90 ? -2.896 10.772 11.359 1.00 29.85 90 VAL U C 1
ATOM 680 O O . VAL A 1 90 ? -3.771 10.043 10.888 1.00 24.13 90 VAL U O 1
ATOM 684 N N . ILE A 1 91 ? -3.056 12.087 11.466 1.00 28.09 91 ILE U N 1
ATOM 685 C CA . ILE A 1 91 ? -4.287 12.734 11.006 1.00 27.02 91 ILE U CA 1
ATOM 686 C C . ILE A 1 91 ? -4.524 12.519 9.514 1.00 32.23 91 ILE U C 1
ATOM 687 O O . ILE A 1 91 ? -5.647 12.235 9.088 1.00 30.32 91 ILE U O 1
ATOM 692 N N . ALA A 1 92 ? -3.462 12.660 8.727 1.00 31.02 92 ALA U N 1
ATOM 693 C CA . ALA A 1 92 ? -3.535 12.412 7.295 1.00 28.12 92 ALA U CA 1
ATOM 694 C C . ALA A 1 92 ? -3.993 10.984 7.022 1.00 25.94 92 ALA U C 1
ATOM 695 O O . ALA A 1 92 ? -4.860 10.757 6.180 1.00 32.60 92 ALA U O 1
ATOM 697 N N . ALA A 1 93 ? -3.423 10.028 7.748 1.00 21.76 93 ALA U N 1
ATOM 698 C CA . ALA A 1 93 ? -3.801 8.627 7.579 1.00 23.28 93 ALA U CA 1
ATOM 699 C C .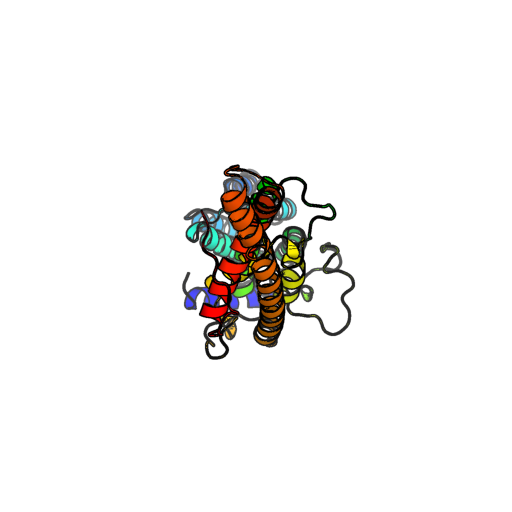 ALA A 1 93 ? -5.281 8.425 7.902 1.00 25.61 93 ALA U C 1
ATOM 700 O O . ALA A 1 93 ? -5.980 7.682 7.212 1.00 26.05 93 ALA U O 1
ATOM 702 N N . VAL A 1 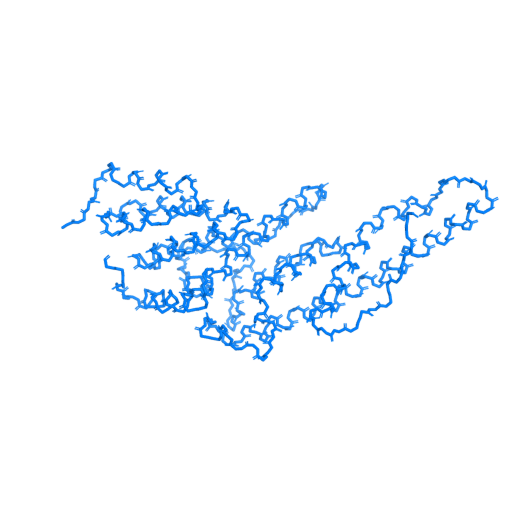94 ? -5.756 9.089 8.951 1.00 25.46 94 VAL U N 1
ATOM 703 C CA . VAL A 1 94 ? -7.160 8.977 9.339 1.00 22.60 94 VAL U CA 1
ATOM 704 C C . VAL A 1 94 ? -8.101 9.497 8.242 1.00 27.03 94 VAL U C 1
ATOM 705 O O . VAL A 1 94 ? -9.105 8.863 7.929 1.00 25.02 94 VAL U O 1
ATOM 709 N N . GLU A 1 95 ? -7.773 10.647 7.660 1.00 28.59 95 GLU U N 1
ATOM 710 C CA . GLU A 1 95 ? -8.607 11.221 6.605 1.00 26.99 95 GLU U CA 1
ATOM 711 C C . GLU A 1 95 ? -8.620 10.353 5.350 1.00 26.92 95 GLU U C 1
ATOM 712 O O . GLU A 1 95 ? -9.661 10.164 4.726 1.00 24.08 95 GLU U O 1
ATOM 718 N N . ILE A 1 96 ? -7.452 9.837 4.984 1.00 27.34 96 ILE U N 1
ATOM 719 C CA . ILE A 1 96 ? -7.311 8.961 3.827 1.00 28.18 96 ILE U CA 1
ATOM 720 C C . ILE A 1 96 ? -8.055 7.637 4.004 1.00 29.21 96 ILE U C 1
ATOM 721 O O . ILE A 1 96 ? -8.776 7.198 3.110 1.00 25.17 96 ILE U O 1
ATOM 726 N N . ILE A 1 97 ? -7.890 6.999 5.154 1.00 23.27 97 ILE U N 1
ATOM 727 C CA . ILE A 1 97 ? -8.593 5.745 5.409 1.00 23.26 97 ILE U CA 1
ATOM 728 C C . ILE A 1 97 ? -10.100 5.974 5.469 1.00 22.66 97 ILE U C 1
ATOM 729 O O . ILE A 1 97 ? -10.862 5.150 4.985 1.00 22.39 97 ILE U O 1
ATOM 734 N N . SER A 1 98 ? -10.524 7.092 6.054 1.00 20.27 98 SER U N 1
ATOM 735 C CA . SER A 1 98 ? -11.948 7.427 6.118 1.00 19.01 98 SER U CA 1
ATOM 736 C C . SER A 1 98 ? -12.543 7.580 4.720 1.00 23.03 98 SER U C 1
ATOM 737 O O . SER A 1 98 ? -13.649 7.109 4.466 1.00 24.22 98 SER U O 1
ATOM 740 N N . GLY A 1 99 ? -11.808 8.235 3.826 1.00 22.65 99 GLY U N 1
ATOM 741 C CA . GLY A 1 99 ? -12.242 8.392 2.445 1.00 27.27 99 GLY U CA 1
ATOM 742 C C . GLY A 1 99 ? -12.414 7.059 1.746 1.00 24.93 99 GLY U C 1
ATOM 743 O O . GLY A 1 99 ? -13.418 6.816 1.076 1.00 28.81 99 GLY U O 1
ATOM 744 N N . LEU A 1 100 ? -11.429 6.185 1.909 1.00 22.32 100 LEU U N 1
ATOM 745 C CA . LEU A 1 100 ? -11.473 4.871 1.293 1.00 19.10 100 LEU U CA 1
ATOM 746 C C . LEU A 1 100 ? -12.613 4.053 1.874 1.00 24.73 100 LEU U C 1
ATOM 747 O O . LEU A 1 100 ? -13.304 3.350 1.145 1.00 22.11 100 LEU U O 1
ATOM 752 N N . HIS A 1 101 ? -12.812 4.151 3.185 1.00 22.93 101 HIS U N 1
ATOM 753 C CA . HIS A 1 101 ? -13.918 3.460 3.838 1.00 20.30 101 HIS U CA 1
ATOM 754 C C . HIS A 1 101 ? -15.268 3.994 3.344 1.00 22.21 101 HIS U C 1
ATOM 755 O O . HIS A 1 101 ? -16.232 3.240 3.174 1.00 22.56 101 HIS U O 1
ATOM 762 N N . GLN A 1 102 ? -15.337 5.296 3.106 1.00 22.86 102 GLN U N 1
ATOM 763 C CA . GLN A 1 102 ? -16.590 5.903 2.660 1.00 24.50 102 GLN U CA 1
ATOM 764 C C . GLN A 1 102 ? -16.909 5.519 1.216 1.00 28.84 102 GLN U C 1
ATOM 765 O O . GLN A 1 102 ? -18.080 5.395 0.842 1.00 28.18 102 GLN U O 1
ATOM 771 N N . ARG A 1 103 ? -15.867 5.318 0.413 1.00 24.49 103 ARG U N 1
ATOM 772 C CA . ARG A 1 103 ? -16.049 4.899 -0.979 1.00 28.25 103 ARG U CA 1
ATOM 773 C C . ARG A 1 103 ? -16.439 3.427 -1.085 1.00 34.14 103 ARG U C 1
ATOM 774 O O . ARG A 1 103 ? -17.335 3.066 -1.859 1.00 30.51 103 ARG U O 1
ATOM 782 N N . PHE A 1 104 ? -15.774 2.578 -0.303 1.00 23.46 104 PHE U N 1
ATOM 783 C CA . PHE A 1 104 ? -15.907 1.129 -0.476 1.00 22.11 104 PHE U CA 1
ATOM 784 C C . PHE A 1 104 ? -16.530 0.337 0.679 1.00 25.68 104 PHE U C 1
ATOM 785 O O . PHE A 1 104 ? -16.820 -0.849 0.516 1.00 26.84 104 PHE U O 1
ATOM 793 N N . ASN A 1 105 ? -16.737 0.967 1.835 1.00 22.73 105 ASN U N 1
ATOM 794 C CA . ASN A 1 105 ? -17.233 0.235 3.009 1.00 24.53 105 ASN U CA 1
ATOM 795 C C . ASN A 1 105 ? -16.421 -1.038 3.311 1.00 23.37 105 ASN U C 1
ATOM 796 O O . ASN A 1 105 ? -15.205 -1.059 3.171 1.00 23.43 105 ASN U O 1
ATOM 801 N N . GLY A 1 106 ? -17.132 -2.104 3.667 1.00 25.48 106 GLY U N 1
ATOM 802 C CA . GLY A 1 106 ? -16.588 -3.286 4.290 1.00 29.76 106 GLY U CA 1
ATOM 803 C C . GLY A 1 106 ? -15.707 -4.093 3.382 1.00 25.04 106 GLY U C 1
ATOM 804 O O . GLY A 1 106 ? -14.778 -4.725 3.856 1.00 26.15 106 GLY U O 1
ATOM 805 N N . ARG A 1 107 ? -15.974 -4.077 2.076 1.00 25.44 107 ARG U N 1
ATOM 806 C CA . ARG A 1 107 ? -15.105 -4.823 1.173 1.00 27.07 107 ARG U CA 1
ATOM 807 C C . ARG A 1 107 ? -13.677 -4.260 1.157 1.00 24.70 107 ARG U C 1
ATOM 808 O O . ARG A 1 107 ? -12.748 -4.960 0.774 1.00 29.75 107 ARG U O 1
ATOM 816 N N . PHE A 1 108 ? -13.503 -3.012 1.600 1.00 20.88 108 PHE U N 1
ATOM 817 C CA . PHE A 1 108 ? -12.167 -2.459 1.835 1.00 21.62 108 PHE U CA 1
ATOM 818 C C . PHE A 1 108 ? -11.767 -2.604 3.302 1.00 23.36 108 PHE U C 1
ATOM 819 O O . PHE A 1 108 ? -10.692 -3.111 3.613 1.00 23.02 108 PHE U O 1
ATOM 827 N N . THR A 1 109 ? -12.638 -2.154 4.198 1.00 19.39 109 THR U N 1
ATOM 828 C CA . THR A 1 109 ? -12.285 -2.069 5.625 1.00 17.70 109 THR U CA 1
ATOM 829 C C . THR A 1 109 ? -12.144 -3.416 6.331 1.00 20.90 109 THR U C 1
ATOM 830 O O . THR A 1 109 ? -11.260 -3.588 7.187 1.00 21.09 109 THR U O 1
ATOM 834 N N . SER A 1 110 ? -13.004 -4.372 5.999 1.00 20.15 110 SER U N 1
ATOM 835 C CA . SER A 1 110 ? -12.913 -5.705 6.601 1.00 19.95 110 SER U CA 1
ATOM 836 C C . SER A 1 110 ? -11.551 -6.383 6.408 1.00 25.33 110 SER U C 1
ATOM 837 O O . SER A 1 110 ? -10.891 -6.733 7.403 1.00 21.63 110 SER U O 1
ATOM 840 N N . PRO A 1 111 ? -11.097 -6.557 5.149 1.00 23.80 111 PRO U N 1
ATOM 841 C CA . PRO A 1 111 ? -9.775 -7.184 5.017 1.00 20.04 111 PRO U CA 1
ATOM 842 C C . PRO A 1 111 ? -8.626 -6.315 5.551 1.00 24.51 111 PRO U C 1
ATOM 843 O O . PRO A 1 111 ? -7.626 -6.860 6.030 1.00 23.30 111 PRO U O 1
ATOM 847 N N . LEU A 1 112 ? -8.767 -4.993 5.487 1.00 20.33 112 LEU U N 1
ATOM 848 C CA . LEU A 1 112 ? -7.755 -4.105 6.038 1.00 20.88 112 LEU U CA 1
ATOM 849 C C . LEU A 1 112 ? -7.657 -4.308 7.548 1.00 22.00 112 LEU U C 1
ATOM 850 O O . LEU A 1 112 ? -6.565 -4.457 8.088 1.00 21.03 112 LEU U O 1
ATOM 855 N N . LEU A 1 113 ? -8.802 -4.324 8.222 1.00 18.36 113 LEU U N 1
ATOM 856 C CA . LEU A 1 113 ? -8.789 -4.469 9.677 1.00 18.42 113 LEU U CA 1
ATOM 857 C C . LEU A 1 113 ? -8.189 -5.804 10.089 1.00 22.49 113 LEU U C 1
ATOM 858 O O . LEU A 1 113 ? -7.387 -5.875 11.026 1.00 20.23 113 LEU U O 1
ATOM 863 N N . GLY A 1 114 ? -8.586 -6.866 9.394 1.00 23.32 114 GLY U N 1
ATOM 864 C CA . GLY A 1 114 ? -8.097 -8.194 9.720 1.00 22.60 114 GLY U CA 1
ATOM 865 C C . GLY A 1 114 ? -6.592 -8.304 9.585 1.00 24.94 114 GLY U C 1
ATOM 866 O O . GLY A 1 114 ? -5.931 -8.928 10.419 1.00 24.54 114 GLY U O 1
ATOM 867 N N . ALA A 1 115 ? -6.049 -7.691 8.535 1.00 24.38 115 ALA U N 1
ATOM 868 C CA . ALA A 1 115 ? -4.608 -7.715 8.305 1.00 22.90 115 ALA U CA 1
ATOM 869 C C . ALA A 1 115 ? -3.896 -6.799 9.289 1.00 21.90 115 ALA U C 1
ATOM 870 O O . ALA A 1 115 ? -2.814 -7.127 9.792 1.00 24.25 115 ALA U O 1
ATOM 872 N N . PHE A 1 116 ? -4.490 -5.636 9.556 1.00 21.68 116 PHE U N 1
ATOM 873 C CA . PHE A 1 116 ? -3.864 -4.691 10.477 1.00 19.12 116 PHE U CA 1
ATOM 874 C C . PHE A 1 116 ? -3.739 -5.265 11.898 1.00 22.35 116 PHE U C 1
ATOM 875 O O . PHE A 1 116 ? -2.746 -5.025 12.580 1.00 21.64 116 PHE U O 1
ATOM 883 N N . LEU A 1 117 ? -4.727 -6.043 12.330 1.00 19.73 117 LEU U N 1
ATOM 884 C CA . LEU A 1 117 ? -4.738 -6.602 13.683 1.00 16.92 117 LEU U CA 1
ATOM 885 C C . LEU A 1 117 ? -3.599 -7.591 13.924 1.00 17.14 117 LEU U C 1
ATOM 886 O O . LEU A 1 117 ? -3.256 -7.890 15.078 1.00 18.36 117 LEU U O 1
ATOM 891 N N . GLN A 1 118 ? -3.024 -8.109 12.837 1.00 19.67 118 GLN U N 1
ATOM 892 C CA . GLN A 1 118 ? -1.893 -9.028 12.959 1.00 20.16 118 GLN U CA 1
ATOM 893 C C . GLN A 1 118 ? -0.717 -8.330 13.638 1.00 18.45 118 GLN U C 1
ATOM 894 O O . GLN A 1 118 ? 0.140 -8.981 14.239 1.00 19.35 118 GLN U O 1
ATOM 900 N N . ALA A 1 119 ? -0.704 -6.997 13.589 1.00 16.11 119 ALA U N 1
ATOM 901 C CA . ALA A 1 119 ? 0.376 -6.215 14.205 1.00 19.28 119 ALA U CA 1
ATOM 902 C C . ALA A 1 119 ? 0.423 -6.354 15.726 1.00 18.43 119 ALA U C 1
ATOM 903 O O . ALA A 1 119 ? 1.428 -6.022 16.380 1.00 18.70 119 ALA U O 1
ATOM 905 N N . PHE A 1 120 ? -0.674 -6.854 16.296 1.00 18.03 120 PHE U N 1
ATOM 906 C CA . PHE A 1 120 ? -0.816 -6.956 17.731 1.00 14.55 120 PHE U CA 1
ATOM 907 C C . PHE A 1 120 ? -0.611 -8.369 18.267 1.00 14.17 120 PHE U C 1
ATOM 908 O O . PHE A 1 120 ? -0.628 -8.581 19.472 1.00 18.09 120 PHE U O 1
ATOM 916 N N . GLU A 1 121 ? -0.410 -9.338 17.378 1.00 14.14 121 GLU U N 1
ATOM 917 C CA . GLU A 1 121 ? -0.112 -10.690 17.846 1.00 14.29 121 GLU U CA 1
ATOM 918 C C . GLU A 1 121 ? 1.274 -10.669 18.496 1.00 18.35 121 GLU U C 1
ATOM 919 O O . GLU A 1 121 ? 2.237 -10.177 17.899 1.00 19.35 121 GLU U O 1
ATOM 925 N N . ASN A 1 122 ? 1.371 -11.179 19.719 1.00 14.84 122 ASN U N 1
ATOM 926 C CA . ASN A 1 122 ? 2.657 -11.208 20.413 1.00 14.68 122 ASN U CA 1
ATOM 927 C C . ASN A 1 122 ? 3.617 -1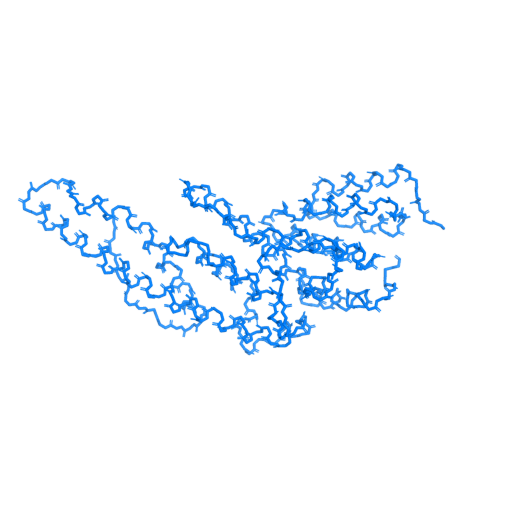2.145 19.704 1.00 17.81 122 ASN U C 1
ATOM 928 O O . ASN A 1 122 ? 3.196 -13.136 19.094 1.00 17.41 122 ASN U O 1
ATOM 933 N N . PRO A 1 123 ? 4.919 -11.852 19.796 1.00 16.44 123 PRO U N 1
ATOM 934 C CA . PRO A 1 123 ? 5.894 -12.825 19.302 1.00 17.42 123 PRO U CA 1
ATOM 935 C C . PRO A 1 123 ? 5.694 -14.135 20.049 1.00 17.33 123 PRO U C 1
ATOM 936 O O . PRO A 1 123 ? 5.245 -14.124 21.190 1.00 17.87 123 PRO U O 1
ATOM 940 N N . SER A 1 124 ? 6.017 -15.248 19.396 1.00 20.12 124 SER U N 1
ATOM 941 C CA . SER A 1 124 ? 5.900 -16.561 20.006 1.00 17.77 124 SER U CA 1
ATOM 942 C C . SER A 1 124 ? 7.284 -17.104 20.338 1.00 22.22 124 SER U C 1
ATOM 943 O O . SER A 1 124 ? 7.469 -18.312 20.483 1.00 25.57 124 SER U O 1
ATOM 946 N N . VAL A 1 125 ? 8.252 -16.196 20.449 1.00 18.15 125 VAL U N 1
ATOM 947 C CA . VAL A 1 125 ? 9.604 -16.535 20.882 1.00 15.31 125 VAL U CA 1
ATOM 948 C C . VAL A 1 125 ? 9.996 -15.595 22.007 1.00 17.12 125 VAL U C 1
ATOM 949 O O . VAL A 1 125 ? 9.311 -14.605 22.259 1.00 14.30 125 VAL U O 1
ATOM 953 N N . ASP A 1 126 ? 11.112 -15.890 22.662 1.00 15.57 126 ASP U N 1
ATOM 954 C CA . ASP A 1 126 ? 11.564 -15.090 23.788 1.00 14.14 126 ASP U CA 1
ATOM 955 C C . ASP A 1 126 ? 12.330 -13.884 23.261 1.00 15.22 126 ASP U C 1
ATOM 956 O O . ASP A 1 126 ? 12.701 -13.833 22.090 1.00 19.50 126 ASP U O 1
ATOM 961 N N . ILE A 1 127 ? 12.560 -12.917 24.139 1.00 19.20 127 ILE U N 1
ATOM 962 C CA . ILE A 1 127 ? 13.368 -11.749 23.797 1.00 17.29 127 ILE U CA 1
ATOM 963 C C . ILE A 1 127 ? 14.840 -12.146 23.726 1.00 24.42 127 ILE U C 1
ATOM 964 O O . ILE A 1 127 ? 15.373 -12.725 24.663 1.00 26.75 127 ILE U O 1
ATOM 969 N N . GLU A 1 128 ? 15.481 -11.840 22.604 1.00 24.05 128 GLU U N 1
ATOM 970 C CA . GLU A 1 128 ? 16.894 -12.159 22.407 1.00 29.25 128 GLU U CA 1
ATOM 971 C C . GLU A 1 128 ? 17.751 -10.934 22.665 1.00 34.65 128 GLU U C 1
ATOM 972 O O . GLU A 1 128 ? 18.854 -11.023 23.205 1.00 36.33 128 GLU U O 1
ATOM 978 N N . SER A 1 129 ? 17.229 -9.790 22.251 1.00 24.82 129 SER U N 1
ATOM 979 C CA . SER A 1 129 ? 17.933 -8.522 22.341 1.00 25.68 129 SER U CA 1
ATOM 980 C C . SER A 1 129 ? 16.976 -7.492 22.898 1.00 24.08 129 SER U C 1
ATOM 981 O O . SER A 1 129 ? 15.934 -7.252 22.307 1.00 22.72 129 SER U O 1
ATOM 984 N N . GLU A 1 130 ? 17.322 -6.870 24.013 1.00 18.67 130 GLU U N 1
ATOM 985 C CA . GLU A 1 130 ? 16.428 -5.873 24.593 1.00 24.47 130 GLU U CA 1
ATOM 986 C C . GLU A 1 130 ? 16.448 -4.602 23.776 1.00 21.99 130 GLU U C 1
ATOM 987 O O . GLU A 1 130 ? 15.495 -3.821 23.782 1.00 19.37 130 GLU U O 1
ATOM 993 N N . ARG A 1 131 ? 17.541 -4.403 23.053 1.00 21.41 131 ARG U N 1
ATOM 994 C CA . ARG A 1 131 ? 17.597 -3.327 22.082 1.00 19.44 131 ARG U CA 1
ATOM 995 C C . ARG A 1 131 ? 16.520 -3.511 21.015 1.00 21.10 131 ARG U C 1
ATOM 996 O O . ARG A 1 131 ? 15.799 -2.571 20.658 1.00 21.42 131 ARG U O 1
ATOM 1004 N N . ASP A 1 132 ? 16.399 -4.733 20.512 1.00 17.63 132 ASP U N 1
ATOM 1005 C CA . ASP A 1 132 ? 15.370 -5.038 19.538 1.00 18.20 132 ASP U CA 1
ATOM 1006 C C . ASP A 1 132 ? 13.979 -4.953 20.154 1.00 16.43 132 ASP U C 1
ATOM 1007 O O . ASP A 1 132 ? 13.027 -4.560 19.466 1.00 20.49 132 ASP U O 1
ATOM 1012 N N . GLU A 1 133 ? 13.866 -5.325 21.426 1.00 18.85 133 GLU U N 1
ATOM 1013 C CA . GLU A 1 133 ? 12.551 -5.298 22.081 1.00 16.49 133 GLU U CA 1
ATOM 1014 C C . GLU A 1 133 ? 12.064 -3.868 22.214 1.00 18.21 133 GLU U C 1
ATOM 1015 O O . GLU A 1 133 ? 10.887 -3.606 22.019 1.00 16.99 133 GLU U O 1
ATOM 1021 N N . LEU A 1 134 ? 12.966 -2.941 22.527 1.00 18.71 134 LEU U N 1
ATOM 1022 C CA . LEU A 1 134 ? 12.578 -1.532 22.583 1.00 21.59 134 LEU U CA 1
ATOM 1023 C C . LEU A 1 134 ? 12.045 -1.028 21.237 1.00 19.81 134 LEU U C 1
ATOM 1024 O O . LEU A 1 134 ? 11.069 -0.271 21.203 1.00 18.36 134 LEU U O 1
ATOM 1029 N N . GLN A 1 135 ? 12.690 -1.440 20.141 1.00 16.33 135 GLN U N 1
ATOM 1030 C CA . GLN A 1 135 ? 12.252 -1.080 18.787 1.00 17.83 135 GLN U CA 1
ATOM 1031 C C . GLN A 1 135 ? 10.890 -1.694 18.483 1.00 16.57 135 GLN U C 1
ATOM 1032 O O . GLN A 1 135 ? 10.033 -1.056 17.887 1.00 17.41 135 GLN U O 1
ATOM 1038 N N . ARG A 1 136 ? 10.706 -2.940 18.900 1.00 16.18 136 ARG U N 1
ATOM 1039 C CA . ARG A 1 136 ? 9.446 -3.636 18.667 1.00 17.20 136 ARG U CA 1
ATOM 1040 C C . ARG A 1 136 ? 8.304 -2.958 19.411 1.00 16.02 136 ARG U C 1
ATOM 1041 O O . ARG A 1 136 ? 7.232 -2.787 18.850 1.00 15.29 136 ARG U O 1
ATOM 1049 N N . ILE A 1 137 ? 8.566 -2.562 20.653 1.00 14.03 137 ILE U N 1
ATOM 1050 C CA . ILE A 1 137 ? 7.581 -1.899 21.513 1.00 15.04 137 ILE U CA 1
ATOM 1051 C C . ILE A 1 137 ? 7.202 -0.549 20.919 1.00 15.91 137 ILE U C 1
ATOM 1052 O O . ILE A 1 137 ? 6.029 -0.172 20.899 1.00 16.12 137 ILE U O 1
ATOM 1057 N N . THR A 1 138 ? 8.199 0.187 20.449 1.00 14.56 138 THR U N 1
ATOM 1058 C CA . THR A 1 138 ? 7.937 1.453 19.757 1.00 19.33 138 THR U CA 1
ATOM 1059 C C . THR A 1 138 ? 7.003 1.262 18.567 1.00 18.67 138 THR U C 1
ATOM 1060 O O . THR A 1 138 ? 6.078 2.054 18.351 1.00 17.75 138 THR U O 1
ATOM 1064 N N . ARG A 1 139 ? 7.213 0.193 17.810 1.00 16.46 139 ARG U N 1
ATOM 1065 C CA . ARG A 1 139 ? 6.374 -0.071 16.651 1.00 17.43 139 ARG U CA 1
ATOM 1066 C C . ARG A 1 139 ? 4.939 -0.392 17.077 1.00 18.04 139 ARG U C 1
ATOM 1067 O O . ARG A 1 139 ? 3.983 0.135 16.512 1.00 17.83 139 ARG U O 1
ATOM 1075 N N . VAL A 1 140 ? 4.806 -1.245 18.084 1.00 13.61 140 VAL U N 1
ATOM 1076 C CA . VAL A 1 140 ? 3.488 -1.636 18.605 1.00 14.21 140 VAL U CA 1
ATOM 1077 C C . VAL A 1 140 ? 2.703 -0.425 19.083 1.00 16.27 140 VAL U C 1
ATOM 1078 O O . VAL A 1 140 ? 1.498 -0.327 18.830 1.00 16.55 140 VAL U O 1
ATOM 1082 N N . LYS A 1 141 ? 3.385 0.496 19.757 1.00 15.84 141 LYS U N 1
ATOM 1083 C CA . LYS A 1 141 ? 2.734 1.682 20.301 1.00 13.97 141 LYS U CA 1
ATOM 1084 C C . LYS A 1 141 ? 2.228 2.555 19.175 1.00 13.27 141 LYS U C 1
ATOM 1085 O O . LYS A 1 141 ? 1.141 3.113 19.269 1.00 15.65 141 LYS U O 1
ATOM 1091 N N . GLY A 1 142 ? 3.010 2.675 18.113 1.00 16.25 142 GLY U N 1
ATOM 1092 C CA . GLY A 1 142 ? 2.571 3.431 16.946 1.00 16.81 142 GLY U CA 1
ATOM 1093 C C . GLY A 1 142 ? 1.368 2.792 16.279 1.00 15.11 142 GLY U C 1
ATOM 1094 O O . GLY A 1 142 ? 0.416 3.476 15.877 1.00 17.05 142 GLY U O 1
ATOM 1095 N N . ASN A 1 143 ? 1.424 1.474 16.127 1.00 14.57 143 ASN U N 1
ATOM 1096 C CA . ASN A 1 143 ? 0.307 0.737 15.553 1.00 14.88 143 ASN U CA 1
ATOM 1097 C C . ASN A 1 143 ? -0.941 0.854 16.417 1.00 15.21 143 ASN U C 1
ATOM 1098 O O . ASN A 1 143 ? -2.052 0.999 15.899 1.00 14.79 143 ASN U O 1
ATOM 1103 N N . LEU A 1 144 ? -0.761 0.792 17.731 1.00 14.37 144 LEU U N 1
ATOM 1104 C CA . LEU A 1 144 ? -1.894 0.943 18.641 1.00 11.79 144 LEU U CA 1
ATOM 1105 C C . LEU A 1 144 ? -2.480 2.340 18.535 1.00 16.36 144 LEU U C 1
ATOM 1106 O O . LEU A 1 144 ? -3.693 2.519 18.574 1.00 16.46 144 LEU U O 1
ATOM 1111 N N . ARG A 1 145 ? -1.618 3.339 18.370 1.00 15.33 145 ARG U N 1
ATOM 1112 C CA . ARG A 1 145 ? -2.112 4.713 18.315 1.00 16.35 145 ARG U CA 1
ATOM 1113 C C . ARG A 1 145 ? -2.971 4.904 17.075 1.00 21.09 145 ARG U C 1
ATOM 1114 O O . ARG A 1 145 ? -4.085 5.448 17.139 1.00 17.33 145 ARG U O 1
ATOM 1122 N N . VAL A 1 146 ? -2.461 4.427 15.948 1.00 16.03 146 VAL U N 1
ATOM 1123 C CA . VAL A 1 146 ? -3.165 4.560 14.673 1.00 16.68 146 VAL U CA 1
ATOM 1124 C C . VAL A 1 146 ? -4.477 3.781 14.693 1.00 17.11 146 VAL U C 1
ATOM 1125 O O . VAL A 1 146 ? -5.506 4.265 14.209 1.00 17.55 146 VAL U O 1
ATOM 1129 N N . PHE A 1 147 ? -4.433 2.572 15.251 1.00 13.96 147 PHE U N 1
ATOM 1130 C CA . PHE A 1 147 ? -5.641 1.774 15.390 1.00 12.90 147 PHE U CA 1
ATOM 1131 C C . PHE A 1 147 ? -6.699 2.546 16.151 1.00 17.82 147 PHE U C 1
ATOM 1132 O O . PHE A 1 147 ? -7.862 2.584 15.747 1.00 15.37 147 PHE U O 1
ATOM 1140 N N . THR A 1 148 ? -6.286 3.145 17.263 1.00 15.69 148 THR U N 1
ATOM 1141 C CA . THR A 1 148 ? -7.225 3.803 18.159 1.00 15.19 148 THR U CA 1
ATOM 1142 C C . THR A 1 148 ? -7.838 5.044 17.514 1.00 15.81 148 THR U C 1
ATOM 1143 O O . THR A 1 148 ? -9.038 5.312 17.688 1.00 16.25 148 THR U O 1
ATOM 1147 N N . GLU A 1 149 ? -7.038 5.772 16.743 1.00 14.04 149 GLU U N 1
ATOM 1148 C CA . GLU A 1 149 ? -7.546 6.960 16.067 1.00 16.73 149 GLU U CA 1
ATOM 1149 C C . GLU A 1 149 ? -8.606 6.553 15.044 1.00 21.89 149 GLU U C 1
ATOM 1150 O O . GLU A 1 149 ? -9.617 7.257 14.860 1.00 16.54 149 GLU U O 1
ATOM 1156 N N . LEU A 1 150 ? -8.394 5.410 14.391 1.00 16.89 150 LEU U N 1
ATOM 1157 C CA . LEU A 1 150 ? -9.369 4.909 13.413 1.00 13.37 150 LEU U CA 1
ATOM 1158 C C . LEU A 1 150 ? -10.587 4.269 14.073 1.00 18.07 150 LEU U C 1
ATOM 1159 O O . LEU A 1 150 ? -11.669 4.182 13.472 1.00 17.91 150 LEU U O 1
ATOM 1164 N N . TYR A 1 151 ? -10.401 3.800 15.297 1.00 15.56 151 TYR U N 1
ATOM 1165 C CA . TYR A 1 151 ? -11.515 3.325 16.093 1.00 14.96 151 TYR U CA 1
ATOM 1166 C C . TYR A 1 151 ? -12.399 4.514 16.441 1.00 18.46 151 TYR U C 1
ATOM 1167 O O . TYR A 1 151 ? -13.626 4.441 16.329 1.00 15.99 151 TYR U O 1
ATOM 1176 N N . LEU A 1 152 ? -11.781 5.613 16.865 1.00 17.60 152 LEU U N 1
ATOM 1177 C CA . LEU A 1 152 ? -12.556 6.751 17.354 1.00 19.89 152 LEU U CA 1
ATOM 1178 C C . LEU A 1 152 ? -13.359 7.441 16.246 1.00 20.78 152 LEU U C 1
ATOM 1179 O O . LEU A 1 152 ? -14.342 8.138 16.522 1.00 21.37 152 LEU U O 1
ATOM 1184 N N . VAL A 1 153 ? -12.946 7.256 15.002 1.00 18.69 153 VAL U N 1
ATOM 1185 C CA . VAL A 1 153 ? -13.738 7.785 13.885 1.00 17.41 153 VAL U CA 1
ATOM 1186 C C . VAL A 1 153 ? -14.649 6.738 13.248 1.00 16.37 153 VAL U C 1
ATOM 1187 O O . VAL A 1 153 ? -15.236 6.978 12.203 1.00 19.15 153 VAL U O 1
ATOM 1191 N N . GLY A 1 154 ? -14.790 5.584 13.888 1.00 17.31 154 GLY U N 1
ATOM 1192 C CA . GLY A 1 154 ? -15.776 4.616 13.444 1.00 20.81 154 GLY U CA 1
ATOM 1193 C C . GLY A 1 154 ? -15.391 3.771 12.244 1.00 18.36 154 GLY U C 1
ATOM 1194 O O . GLY A 1 154 ? -16.244 3.139 11.619 1.00 18.33 154 GLY U O 1
ATOM 1195 N N . VAL A 1 155 ? -14.104 3.731 11.925 1.00 18.18 155 VAL U N 1
ATOM 1196 C CA . VAL A 1 155 ? -13.644 2.872 10.838 1.00 19.05 155 VAL U CA 1
ATOM 1197 C C . VAL A 1 155 ? -13.400 1.453 11.348 1.00 21.48 155 VAL U C 1
ATOM 1198 O O . VAL A 1 155 ? -13.954 0.480 10.820 1.00 21.62 155 VAL U O 1
ATOM 1202 N N . PHE A 1 156 ? -12.564 1.350 12.377 1.00 18.48 156 PHE U N 1
ATOM 1203 C CA . PHE A 1 156 ? -12.220 0.080 13.013 1.00 18.48 156 PHE U CA 1
ATOM 1204 C C . PHE A 1 156 ? -13.028 -0.081 14.293 1.00 26.02 156 PHE U C 1
ATOM 1205 O O . PHE A 1 156 ? -12.657 0.484 15.316 1.00 29.61 156 PHE U O 1
ATOM 1213 N N . ARG A 1 157 ? -14.094 -0.871 14.269 1.00 17.64 157 ARG U N 1
ATOM 1214 C CA . ARG A 1 157 ? -15.016 -0.900 15.399 1.00 20.59 157 ARG U CA 1
ATOM 1215 C C . ARG A 1 157 ? -15.026 -2.182 16.206 1.00 18.58 157 ARG U C 1
ATOM 1216 O O . ARG A 1 157 ? -14.996 -2.142 17.434 1.00 18.76 157 ARG U O 1
ATOM 1224 N N . THR A 1 158 ? -15.123 -3.316 15.519 1.00 15.82 158 THR U N 1
ATOM 1225 C CA . THR A 1 158 ? -15.381 -4.576 16.205 1.00 17.76 158 THR U CA 1
ATOM 1226 C C . THR A 1 158 ? -15.001 -5.747 15.312 1.00 15.15 158 THR U C 1
ATOM 1227 O O . THR A 1 158 ? -14.963 -5.615 14.093 1.00 18.52 158 THR U O 1
ATOM 1231 N N . LEU A 1 159 ? -14.712 -6.897 15.914 1.00 16.22 159 LEU U N 1
ATOM 1232 C CA . LEU A 1 159 ? -14.451 -8.087 15.122 1.00 16.66 159 LEU U CA 1
ATOM 1233 C C . LEU A 1 159 ? -15.695 -8.488 14.350 1.00 19.21 159 LEU U C 1
ATOM 1234 O O . LEU A 1 159 ? -15.608 -9.207 13.362 1.00 19.77 159 LEU U O 1
ATOM 1239 N N . ASP A 1 160 ? -16.853 -8.019 14.796 1.00 21.16 160 ASP U N 1
ATOM 1240 C CA . ASP A 1 160 ? -18.107 -8.371 14.133 1.00 23.28 160 ASP U CA 1
ATOM 1241 C C . ASP A 1 160 ? -18.226 -7.807 12.708 1.00 25.21 160 ASP U C 1
ATOM 1242 O O . ASP A 1 160 ? -19.082 -8.236 11.937 1.00 26.84 160 ASP U O 1
ATOM 1247 N N . ASP A 1 161 ? -17.364 -6.857 12.358 1.00 24.61 161 ASP U N 1
ATOM 1248 C CA . ASP A 1 161 ? -17.380 -6.238 11.035 1.00 23.84 161 ASP U CA 1
ATOM 1249 C C . ASP A 1 161 ? -16.548 -7.022 10.034 1.00 27.49 161 ASP U C 1
ATOM 1250 O O . ASP A 1 161 ? -16.615 -6.772 8.828 1.00 30.67 161 ASP U O 1
ATOM 1255 N N . ILE A 1 162 ? -15.733 -7.944 10.528 1.00 23.55 162 ILE U N 1
ATOM 1256 C CA . ILE A 1 162 ? -14.846 -8.694 9.646 1.00 25.10 162 ILE U CA 1
ATOM 1257 C C . ILE A 1 162 ? -15.603 -9.874 9.048 1.00 26.16 162 ILE U C 1
ATOM 1258 O O . ILE A 1 162 ? -16.326 -10.577 9.754 1.00 29.98 162 ILE U O 1
ATOM 1263 N N . GLU A 1 163 ? -15.467 -10.064 7.739 1.00 36.22 163 GLU U N 1
ATOM 1264 C CA . GLU A 1 163 ? -16.087 -11.206 7.079 1.00 43.06 163 GLU U CA 1
ATOM 1265 C C . GLU A 1 163 ? -15.403 -12.487 7.517 1.00 41.66 163 GLU U C 1
ATOM 1266 O O . GLU A 1 163 ? -14.206 -12.490 7.802 1.00 43.88 163 GLU U O 1
ATOM 1272 N N . SER A 1 164 ? -16.162 -13.577 7.551 1.00 47.20 164 SER U N 1
ATOM 1273 C CA . SER A 1 164 ? -15.606 -14.891 7.849 1.00 51.01 164 SER U CA 1
ATOM 1274 C C . SER A 1 164 ? -14.477 -15.203 6.871 1.00 53.70 164 SER U C 1
ATOM 1275 O O . SER A 1 164 ? -13.491 -15.854 7.221 1.00 55.04 164 SER U O 1
ATOM 1278 N N . LYS A 1 165 ? -14.635 -14.712 5.645 1.00 49.45 165 LYS U N 1
ATOM 1279 C CA . LYS A 1 165 ? -13.656 -14.888 4.578 1.00 55.74 165 LYS U CA 1
ATOM 1280 C C . LYS A 1 165 ? -12.309 -14.266 4.946 1.00 55.77 165 LYS U C 1
ATOM 1281 O O . LYS A 1 165 ? -11.251 -14.773 4.567 1.00 50.90 165 LYS U O 1
ATOM 1287 N N . ASP A 1 166 ? -12.355 -13.168 5.694 1.00 47.89 166 ASP U N 1
ATOM 1288 C CA . ASP A 1 166 ? -11.146 -12.427 6.030 1.00 42.05 166 ASP U CA 1
ATOM 1289 C C . ASP A 1 166 ? -10.519 -12.920 7.333 1.00 45.68 166 ASP U C 1
ATOM 1290 O O . ASP A 1 166 ? -11.174 -12.969 8.375 1.00 45.48 166 ASP U O 1
ATOM 1295 N N . ALA A 1 167 ? -9.242 -13.275 7.259 1.00 40.00 167 ALA U N 1
ATOM 1296 C CA . ALA A 1 167 ? -8.541 -13.872 8.384 1.00 37.82 167 ALA U CA 1
ATOM 1297 C C . ALA A 1 167 ? -8.277 -12.866 9.493 1.00 30.54 167 ALA U C 1
ATOM 1298 O O . ALA A 1 167 ? -8.022 -11.689 9.241 1.00 32.63 167 ALA U O 1
ATOM 1300 N N . ILE A 1 168 ? -8.339 -13.353 10.724 1.00 29.07 168 ILE U N 1
ATOM 1301 C CA . ILE A 1 168 ? -8.009 -12.548 11.889 1.00 32.79 168 ILE U CA 1
ATOM 1302 C C . ILE A 1 168 ? -6.895 -13.256 12.660 1.00 30.20 168 ILE U C 1
ATOM 1303 O O . ILE A 1 168 ? -6.719 -14.467 12.513 1.00 29.91 168 ILE U O 1
ATOM 1308 N N . PRO A 1 169 ? -6.121 -12.505 13.458 1.00 25.65 169 PRO U N 1
ATOM 1309 C CA . PRO A 1 169 ? -4.973 -13.105 14.152 1.00 26.33 169 PRO U CA 1
ATOM 1310 C C . PRO A 1 169 ? -5.392 -14.193 15.126 1.00 23.85 169 PRO U C 1
ATOM 1311 O O . PRO A 1 169 ? -6.512 -14.170 15.643 1.00 22.78 169 PRO U O 1
ATOM 1315 N N . ASN A 1 170 ? -4.477 -15.116 15.403 1.00 22.28 170 ASN U N 1
ATOM 1316 C CA A ASN A 1 170 ? -4.754 -16.214 16.328 0.70 24.94 170 ASN U CA 1
ATOM 1317 C CA B ASN A 1 170 ? -4.725 -16.212 16.333 0.30 25.01 170 ASN U CA 1
ATOM 1318 C C . ASN A 1 170 ? -5.304 -15.765 17.677 1.00 22.31 170 ASN U C 1
ATOM 1319 O O . ASN A 1 170 ? -6.218 -16.391 18.219 1.00 22.35 170 ASN U O 1
ATOM 1328 N N . PHE A 1 171 ? -4.762 -14.681 18.222 1.00 20.02 171 PHE U N 1
ATOM 1329 C CA . PHE A 1 171 ? -5.127 -14.279 19.580 1.00 20.95 171 PHE U CA 1
ATOM 1330 C C . PHE A 1 171 ? -6.553 -13.751 19.691 1.00 20.04 171 PHE U C 1
ATOM 1331 O O . PHE A 1 171 ? -7.076 -13.609 20.785 1.00 21.07 171 PHE U O 1
ATOM 1339 N N . LEU A 1 172 ? -7.172 -13.476 18.547 1.00 19.86 172 LEU U N 1
ATOM 1340 C CA . LEU A 1 172 ? -8.534 -12.943 18.536 1.00 19.24 172 LEU U CA 1
ATOM 1341 C C . LEU A 1 172 ? -9.535 -13.978 18.038 1.00 23.64 172 LEU U C 1
ATOM 1342 O O . LEU A 1 172 ? -10.707 -13.661 17.858 1.00 23.23 172 LEU U O 1
ATOM 1347 N N . GLN A 1 173 ? -9.072 -15.202 17.797 1.00 22.63 173 GLN U N 1
ATOM 1348 C CA . GLN A 1 173 ? -9.934 -16.226 17.195 1.00 22.02 173 GLN U CA 1
ATOM 1349 C C . GLN A 1 173 ? -10.743 -16.995 18.226 1.00 25.35 173 GLN U C 1
ATOM 1350 O O . GLN A 1 173 ? -10.428 -16.979 19.419 1.00 30.83 173 GLN U O 1
ATOM 1356 N N . LYS A 1 174 ? -11.790 -17.667 17.740 1.00 26.58 174 LYS U N 1
ATOM 1357 C CA . LYS A 1 174 ? -12.588 -18.601 18.541 1.00 33.25 174 LYS U CA 1
ATOM 1358 C C . LYS A 1 174 ? -13.435 -17.926 19.625 1.00 35.86 174 LYS U C 1
ATOM 1359 O O . LYS A 1 174 ? -13.877 -18.583 20.575 1.00 32.60 174 LYS U O 1
ATOM 1365 N N . LYS A 1 175 ? -13.676 -16.625 19.484 1.00 28.42 175 LYS U N 1
ATOM 1366 C CA . LYS A 1 175 ? -14.528 -15.928 20.438 1.00 30.67 175 LYS U CA 1
ATOM 1367 C C . LYS A 1 175 ? -15.983 -16.363 20.283 1.00 33.47 175 LYS U C 1
ATOM 1368 O O . LYS A 1 175 ? -16.517 -16.382 19.172 1.00 32.34 175 LYS U O 1
ATOM 1374 N N . THR A 1 176 ? -16.610 -16.724 21.402 1.00 33.29 176 THR U N 1
ATOM 1375 C CA . THR A 1 176 ? -18.041 -17.025 21.431 1.00 33.16 176 THR U CA 1
ATOM 1376 C C . THR A 1 176 ? -18.723 -16.224 22.537 1.00 42.16 176 THR U C 1
ATOM 1377 O O . THR A 1 176 ? -18.073 -15.777 23.486 1.00 38.54 176 THR U O 1
ATOM 1381 N N . GLY A 1 177 ? -20.038 -16.070 22.425 1.00 31.90 177 GLY U N 1
ATOM 1382 C CA . GLY A 1 177 ? -20.813 -15.351 23.419 1.00 45.25 177 GLY U CA 1
ATOM 1383 C C . GLY A 1 177 ? -20.474 -13.872 23.480 1.00 40.96 177 GLY U C 1
ATOM 1384 O O . GLY A 1 177 ? -20.246 -13.231 22.455 1.00 38.86 177 GLY U O 1
ATOM 1385 N N . ARG A 1 178 ? -20.444 -13.338 24.696 1.00 43.84 178 ARG U N 1
ATOM 1386 C CA . ARG A 1 178 ? -20.121 -11.937 24.932 1.00 45.20 178 ARG U CA 1
ATOM 1387 C C . ARG A 1 178 ? -18.685 -11.639 24.518 1.00 33.48 178 ARG U C 1
ATOM 1388 O O . ARG A 1 178 ? -17.742 -12.188 25.087 1.00 44.14 178 ARG U O 1
ATOM 1396 N N . LYS A 1 179 ? -18.514 -10.778 23.523 1.00 32.02 179 LYS U N 1
ATOM 1397 C CA . LYS A 1 179 ? -17.171 -10.360 23.145 1.00 32.43 179 LYS U CA 1
ATOM 1398 C C . LYS A 1 179 ? -16.773 -9.114 23.915 1.00 31.65 179 LYS U C 1
ATOM 1399 O O . LYS A 1 179 ? -17.592 -8.221 24.148 1.00 28.02 179 LYS U O 1
ATOM 1405 N N . ASP A 1 180 ? -15.509 -9.059 24.301 1.00 27.27 180 ASP U N 1
ATOM 1406 C CA . ASP A 1 180 ? -14.947 -7.852 24.871 1.00 22.62 180 ASP U CA 1
ATOM 1407 C C . ASP A 1 180 ? -14.828 -6.769 23.792 1.00 18.75 180 ASP U C 1
ATOM 1408 O O . ASP A 1 180 ? -14.800 -7.069 22.601 1.00 21.17 180 ASP U O 1
ATOM 1413 N N . PRO A 1 181 ? -14.774 -5.496 24.207 1.00 20.04 181 PRO U N 1
ATOM 1414 C CA . PRO A 1 181 ? -14.460 -4.437 23.241 1.00 16.28 181 PRO U CA 1
ATOM 1415 C C . PRO A 1 181 ? -13.116 -4.732 22.593 1.00 14.94 181 PRO U C 1
ATOM 1416 O O . PRO A 1 181 ? -12.240 -5.287 23.266 1.00 15.01 181 PRO U O 1
ATOM 1420 N N . LEU A 1 182 ? -12.956 -4.365 21.326 1.00 15.28 182 LEU U N 1
ATOM 1421 C CA . LEU A 1 182 ? -11.762 -4.729 20.558 1.00 15.09 182 LEU U CA 1
ATOM 1422 C C . LEU A 1 182 ? -10.480 -4.150 21.145 1.00 15.59 182 LEU U C 1
ATOM 1423 O O . LEU A 1 182 ? -9.451 -4.840 21.201 1.00 14.60 182 LEU U O 1
ATOM 1428 N N . LEU A 1 183 ? -10.532 -2.898 21.600 1.00 16.84 183 LEU U N 1
ATOM 1429 C CA . LEU A 1 183 ? -9.369 -2.312 22.265 1.00 15.92 183 LEU U CA 1
ATOM 1430 C C . LEU A 1 183 ? -8.964 -3.079 23.511 1.00 17.96 183 LEU U C 1
ATOM 1431 O O . LEU A 1 183 ? -7.783 -3.187 23.798 1.00 16.56 183 LEU U O 1
ATOM 1436 N N . PHE A 1 184 ? -9.934 -3.576 24.274 1.00 15.06 184 PHE U N 1
ATOM 1437 C CA . PHE A 1 184 ? -9.639 -4.369 25.457 1.00 11.18 184 PHE U CA 1
ATOM 1438 C C . PHE A 1 184 ? -8.868 -5.636 25.039 1.00 14.86 184 PHE U C 1
ATOM 1439 O O . PHE A 1 184 ? -7.860 -5.999 25.661 1.00 15.36 184 PHE U O 1
ATOM 1447 N N . SER A 1 185 ? -9.341 -6.277 23.973 1.00 15.12 185 SER U N 1
ATOM 1448 C CA . SER A 1 185 ? -8.725 -7.509 23.479 1.00 13.68 185 SER U CA 1
ATOM 1449 C C . SER A 1 185 ? -7.292 -7.269 23.041 1.00 14.75 185 SER U C 1
ATOM 1450 O O . SER A 1 185 ? -6.380 -8.034 23.391 1.00 14.93 185 SER U O 1
ATOM 1453 N N . ILE A 1 186 ? -7.093 -6.192 22.295 1.00 14.21 186 ILE U N 1
ATOM 1454 C CA . ILE A 1 186 ? -5.746 -5.817 21.845 1.00 11.12 186 ILE U CA 1
ATOM 1455 C C . ILE A 1 186 ? -4.811 -5.519 23.026 1.00 13.79 186 ILE U C 1
ATOM 1456 O O . ILE A 1 186 ? -3.664 -6.000 23.086 1.00 12.09 186 ILE U O 1
ATOM 1461 N N . LEU A 1 187 ? -5.269 -4.703 23.964 1.00 13.15 187 LEU U N 1
ATOM 1462 C CA . LEU A 1 187 ? -4.401 -4.334 25.080 1.00 13.18 187 LEU U CA 1
ATOM 1463 C C . LEU A 1 187 ? -4.101 -5.513 25.999 1.00 15.85 187 LEU U C 1
ATOM 1464 O O . LEU A 1 187 ? -2.980 -5.643 26.501 1.00 15.93 187 LEU U O 1
ATOM 1469 N N . ARG A 1 188 ? -5.080 -6.383 26.219 1.00 14.39 188 ARG U N 1
ATOM 1470 C CA . ARG A 1 188 ? -4.818 -7.554 27.061 1.00 14.36 188 ARG U CA 1
ATOM 1471 C C . ARG A 1 188 ? -3.720 -8.444 26.481 1.00 19.73 188 ARG U C 1
ATOM 1472 O O . ARG A 1 188 ? -2.952 -9.075 27.227 1.00 18.49 188 ARG U O 1
ATOM 1480 N N . GLU A 1 189 ? -3.653 -8.504 25.157 1.00 14.87 189 GLU U N 1
ATOM 1481 C CA . GLU A 1 189 ? -2.593 -9.247 24.482 1.00 15.83 189 GLU U CA 1
ATOM 1482 C C . GLU A 1 189 ? -1.236 -8.542 24.615 1.00 16.02 189 GLU U C 1
ATOM 1483 O O . GLU A 1 189 ? -0.304 -9.101 25.169 1.00 13.90 189 GLU U O 1
ATOM 1489 N N . ILE A 1 190 ? -1.135 -7.314 24.116 1.00 14.24 190 ILE U N 1
ATOM 1490 C CA . ILE A 1 190 ? 0.174 -6.665 24.002 1.00 12.24 190 ILE U CA 1
ATOM 1491 C C . ILE A 1 190 ? 0.800 -6.268 25.346 1.00 14.87 190 ILE U C 1
ATOM 1492 O O . ILE A 1 190 ? 2.019 -6.196 25.468 1.00 14.77 190 ILE U O 1
ATOM 1497 N N . LEU A 1 191 ? -0.018 -6.048 26.369 1.00 14.82 191 LEU U N 1
ATOM 1498 C CA . LEU A 1 191 ? 0.538 -5.713 27.667 1.00 11.82 191 LEU U CA 1
ATOM 1499 C C . LEU A 1 191 ? 1.176 -6.922 28.336 1.00 15.23 191 LEU U C 1
ATOM 1500 O O . LEU A 1 191 ? 1.907 -6.775 29.319 1.00 15.63 191 LEU U O 1
ATOM 1505 N N . ASN A 1 192 ? 0.908 -8.105 27.786 1.00 15.71 192 ASN U N 1
ATOM 1506 C CA A ASN A 1 192 ? 1.297 -9.348 28.449 0.53 19.00 192 ASN U CA 1
ATOM 1507 C CA B ASN A 1 192 ? 1.275 -9.368 28.432 0.47 19.01 192 ASN U CA 1
ATOM 1508 C C . ASN A 1 192 ? 2.357 -10.163 27.705 1.00 25.10 192 ASN U C 1
ATOM 1509 O O . ASN A 1 192 ? 2.402 -11.391 27.800 1.00 28.47 192 ASN U O 1
ATOM 1518 N N . TYR A 1 193 ? 3.219 -9.480 26.967 1.00 14.41 193 TYR U N 1
ATOM 1519 C CA . TYR A 1 193 ? 4.381 -10.154 26.401 1.00 14.75 193 TYR U CA 1
ATOM 1520 C C . TYR A 1 193 ? 5.599 -9.816 27.253 1.00 13.46 193 TYR U C 1
ATOM 1521 O O . TYR A 1 193 ? 6.022 -8.659 27.303 1.00 17.29 193 TYR U O 1
ATOM 1530 N N . LYS A 1 194 ? 6.138 -10.822 27.942 1.00 14.15 194 LYS U N 1
ATOM 1531 C CA . LYS A 1 194 ? 7.316 -10.642 28.800 1.00 13.18 194 LYS U CA 1
ATOM 1532 C C . LYS A 1 194 ? 7.117 -9.503 29.799 1.00 14.92 194 LYS U C 1
ATOM 1533 O O . LYS A 1 194 ? 8.003 -8.672 29.976 1.00 15.53 194 LYS U O 1
ATOM 1539 N N . PHE A 1 195 ? 5.937 -9.465 30.421 1.00 14.38 195 PHE U N 1
ATOM 1540 C CA . PHE A 1 195 ? 5.577 -8.377 31.325 1.00 15.15 195 PHE U CA 1
ATOM 1541 C C . PHE A 1 195 ? 6.632 -8.108 32.373 1.00 15.80 195 PHE U C 1
ATOM 1542 O O . PHE A 1 195 ? 6.885 -6.955 32.717 1.00 15.59 195 PHE U O 1
ATOM 1550 N N . LYS A 1 196 ? 7.257 -9.167 32.878 1.00 16.99 196 LYS U N 1
ATOM 1551 C CA . LYS A 1 196 ? 8.182 -9.002 33.997 1.00 19.78 196 LYS U CA 1
ATOM 1552 C C . LYS A 1 196 ? 9.425 -8.172 33.674 1.00 16.97 196 LYS U C 1
ATOM 1553 O O . LYS A 1 196 ? 10.086 -7.679 34.601 1.00 17.23 196 LYS U O 1
ATOM 1559 N N . LEU A 1 197 ? 9.717 -7.988 32.377 1.00 15.71 197 LEU U N 1
ATOM 1560 C CA . LEU A 1 197 ? 10.854 -7.161 31.939 1.00 14.11 197 LEU U CA 1
ATOM 1561 C C . LEU A 1 197 ? 10.549 -5.667 31.966 1.00 17.79 197 LEU U C 1
ATOM 1562 O O . LEU A 1 197 ? 11.471 -4.855 31.970 1.00 16.90 197 LEU U O 1
ATOM 1567 N N . GLY A 1 198 ? 9.269 -5.302 32.010 1.00 14.41 198 GLY U N 1
ATOM 1568 C CA . GLY A 1 198 ? 8.884 -3.907 32.197 1.00 17.41 198 GLY U CA 1
ATOM 1569 C C . GLY A 1 198 ? 8.713 -3.070 30.939 1.00 18.00 198 GLY U C 1
ATOM 1570 O O . GLY A 1 198 ? 8.307 -1.910 31.018 1.00 16.82 198 GLY U O 1
ATOM 1571 N N . PHE A 1 199 ? 9.026 -3.627 29.775 1.00 14.36 199 PHE U N 1
ATOM 1572 C CA . PHE A 1 199 ? 8.853 -2.859 28.542 1.00 15.33 199 PHE U CA 1
ATOM 1573 C C . PHE A 1 199 ? 7.379 -2.570 28.212 1.00 17.36 199 PHE U C 1
ATOM 1574 O O . PHE A 1 199 ? 7.050 -1.519 27.630 1.00 17.61 199 PHE U O 1
ATOM 1582 N N . THR A 1 200 ? 6.471 -3.482 28.555 1.00 15.12 200 THR U N 1
ATOM 1583 C CA . THR A 1 200 ? 5.076 -3.228 28.186 1.00 14.82 200 THR U CA 1
ATOM 1584 C C . THR A 1 200 ? 4.422 -2.180 29.069 1.00 16.53 200 THR U C 1
ATOM 1585 O O . THR A 1 200 ? 3.362 -1.662 28.717 1.00 16.04 200 THR U O 1
ATOM 1589 N N . THR A 1 201 ? 5.029 -1.860 30.209 1.00 15.63 201 THR U N 1
ATOM 1590 C CA . THR A 1 201 ? 4.455 -0.817 31.063 1.00 12.43 201 THR U CA 1
ATOM 1591 C C . THR A 1 201 ? 4.449 0.511 30.304 1.00 14.25 201 THR U C 1
ATOM 1592 O O . THR A 1 201 ? 3.591 1.362 30.548 1.00 15.68 201 THR U O 1
ATOM 1596 N N . THR A 1 202 ? 5.393 0.696 29.387 1.00 13.57 202 THR U N 1
ATOM 1597 C CA . THR A 1 202 ? 5.415 1.923 28.592 1.00 15.27 202 THR U CA 1
ATOM 1598 C C . THR A 1 202 ? 4.319 1.994 27.521 1.00 17.32 202 THR U C 1
ATOM 1599 O O . THR A 1 202 ? 3.973 3.080 27.048 1.00 17.57 202 THR U O 1
ATOM 1603 N N . ILE A 1 203 ? 3.762 0.852 27.125 1.00 16.32 203 ILE U N 1
ATOM 1604 C CA . ILE A 1 203 ? 2.595 0.867 26.238 1.00 14.78 203 ILE U CA 1
ATOM 1605 C C . ILE A 1 203 ? 1.418 1.437 27.036 1.00 14.24 203 ILE U C 1
ATOM 1606 O O . ILE A 1 203 ? 0.629 2.255 26.544 1.00 15.88 203 ILE U O 1
ATOM 1611 N N . ALA A 1 204 ? 1.313 1.005 28.288 1.00 13.49 204 ALA U N 1
ATOM 1612 C CA . ALA A 1 204 ? 0.196 1.418 29.131 1.00 16.12 204 ALA U CA 1
ATOM 1613 C C . ALA A 1 204 ? 0.252 2.918 29.382 1.00 17.26 204 ALA U C 1
ATOM 1614 O O . ALA A 1 204 ? -0.768 3.599 29.278 1.00 15.51 204 ALA U O 1
ATOM 1616 N N . THR A 1 205 ? 1.437 3.427 29.716 1.00 15.12 205 THR U N 1
ATOM 1617 C CA . THR A 1 205 ? 1.562 4.856 30.012 1.00 15.62 205 THR U CA 1
ATOM 1618 C C . THR A 1 205 ? 1.384 5.714 28.766 1.00 17.63 205 THR U C 1
ATOM 1619 O O . THR A 1 205 ? 0.771 6.780 28.815 1.00 19.14 205 THR U O 1
ATOM 1623 N N . ALA A 1 206 ? 1.911 5.249 27.642 1.00 15.15 206 ALA U N 1
ATOM 1624 C CA . ALA A 1 206 ? 1.740 5.982 26.394 1.00 14.93 206 ALA U CA 1
ATOM 1625 C C . ALA A 1 206 ? 0.277 6.044 26.010 1.00 18.36 206 ALA U C 1
ATOM 1626 O O . ALA A 1 206 ? -0.184 7.044 25.460 1.00 17.17 206 ALA U O 1
ATOM 1628 N N . PHE A 1 207 ? -0.454 4.965 26.278 1.00 16.57 207 PHE U N 1
ATOM 1629 C CA . PHE A 1 207 ? -1.850 4.902 25.859 1.00 16.69 207 PHE U CA 1
ATOM 1630 C C . PHE A 1 207 ? -2.735 5.825 26.686 1.00 16.55 207 PHE U C 1
ATOM 1631 O O . PHE A 1 207 ? -3.573 6.545 26.143 1.00 17.41 207 PHE U O 1
ATOM 1639 N N . ILE A 1 208 ? -2.543 5.834 27.997 1.00 15.31 208 ILE U N 1
ATOM 1640 C CA . ILE A 1 208 ? -3.382 6.686 28.838 1.00 18.11 208 ILE U CA 1
ATOM 1641 C C . ILE A 1 208 ? -3.101 8.165 28.589 1.00 20.08 208 ILE U C 1
ATOM 1642 O O . ILE A 1 208 ? -4.007 8.983 28.689 1.00 21.12 208 ILE U O 1
ATOM 1647 N N . LYS A 1 209 ? -1.858 8.508 28.260 1.00 20.72 209 LYS U N 1
ATOM 1648 C CA . LYS A 1 209 ? -1.511 9.913 28.034 1.00 19.63 209 LYS U CA 1
ATOM 1649 C C . LYS A 1 209 ? -2.187 10.455 26.787 1.00 21.15 209 LYS U C 1
ATOM 1650 O O . LYS A 1 209 ? -2.628 11.603 26.758 1.00 24.54 209 LYS U O 1
ATOM 1656 N N . LYS A 1 210 ? -2.248 9.635 25.743 1.00 19.69 210 LYS U N 1
ATOM 1657 C CA . LYS A 1 210 ? -2.797 10.063 24.468 1.00 22.27 210 LYS U CA 1
ATOM 1658 C C . LYS A 1 210 ? -4.314 9.924 24.386 1.00 24.55 210 LYS U C 1
ATOM 1659 O O . LYS A 1 210 ? -4.963 10.653 23.633 1.00 24.55 210 LYS U O 1
ATOM 1665 N N . PHE A 1 211 ? -4.882 8.994 25.152 1.00 19.94 211 PHE U N 1
ATOM 1666 C CA . PHE A 1 211 ? -6.314 8.725 25.057 1.00 17.97 211 PHE U CA 1
ATOM 1667 C C . PHE A 1 211 ? -7.023 8.818 26.400 1.00 17.98 211 PHE U C 1
ATOM 1668 O O . PHE A 1 211 ? -7.877 7.997 26.729 1.00 17.86 211 PHE U O 1
ATOM 1676 N N . ALA A 1 212 ? -6.658 9.848 27.166 1.00 19.12 212 ALA U N 1
ATOM 1677 C CA . ALA A 1 212 ? -7.167 10.054 28.529 1.00 18.37 212 ALA U CA 1
ATOM 1678 C C . ALA A 1 212 ? -8.686 10.002 28.724 1.00 18.54 212 ALA U C 1
ATOM 1679 O O . ALA A 1 212 ? -9.148 9.463 29.738 1.00 20.89 212 ALA U O 1
ATOM 1681 N N . PRO A 1 213 ? -9.470 10.561 27.781 1.00 20.69 213 PRO U N 1
ATOM 1682 C CA . PRO A 1 213 ? -10.914 10.486 28.032 1.00 19.35 213 PRO U CA 1
ATOM 1683 C C . PRO A 1 213 ? -11.450 9.065 28.162 1.00 21.70 213 PRO U C 1
ATOM 1684 O O . PRO A 1 213 ? -12.508 8.891 28.751 1.00 25.26 213 PRO U O 1
ATOM 1688 N N . LEU A 1 214 ? -10.735 8.065 27.651 1.00 17.77 214 LEU U N 1
ATOM 1689 C CA . LEU A 1 214 ? -11.183 6.687 27.825 1.00 17.62 214 LEU U CA 1
ATOM 1690 C C . LEU A 1 214 ? -10.997 6.219 29.256 1.00 23.10 214 LEU U C 1
ATOM 1691 O O . LEU A 1 214 ? -11.536 5.195 29.639 1.00 20.67 214 LEU U O 1
ATOM 1696 N N . PHE A 1 215 ? -10.236 6.966 30.058 1.00 20.56 215 PHE U N 1
ATOM 1697 C CA . PHE A 1 215 ? -9.861 6.502 31.395 1.00 24.50 215 PHE U CA 1
ATOM 1698 C C . PHE A 1 215 ? -10.399 7.368 32.520 1.00 29.33 215 PHE U C 1
ATOM 1699 O O . PHE A 1 215 ? -10.199 7.071 33.706 1.00 30.27 215 PHE U O 1
ATOM 1707 N N . ARG A 1 216 ? -11.098 8.427 32.145 1.00 24.84 216 ARG U N 1
ATOM 1708 C CA A ARG A 1 216 ? -11.701 9.317 33.127 0.40 31.32 216 ARG U CA 1
ATOM 1709 C CA B ARG A 1 216 ? -11.696 9.332 33.120 0.60 31.35 216 ARG U CA 1
ATOM 1710 C C . ARG A 1 216 ? -13.222 9.296 33.034 1.00 31.08 216 ARG U C 1
ATOM 1711 O O . ARG A 1 216 ? -13.805 9.745 32.054 1.00 27.57 216 ARG U O 1
ATOM 1726 N N . ASP A 1 217 ? -13.861 8.748 34.062 1.00 33.89 217 ASP U N 1
ATOM 1727 C CA . ASP A 1 217 ? -15.309 8.554 34.023 1.00 38.25 217 ASP U CA 1
ATOM 1728 C C . ASP A 1 217 ? -16.107 9.830 33.789 1.00 34.88 217 ASP U C 1
ATOM 1729 O O . ASP A 1 217 ? -17.152 9.795 33.142 1.00 37.59 217 ASP U O 1
ATOM 1734 N N . ASP A 1 218 ? -15.616 10.951 34.310 1.00 31.35 218 ASP U N 1
ATOM 1735 C CA . ASP A 1 218 ? -16.311 12.224 34.129 1.00 33.96 218 ASP U CA 1
ATOM 1736 C C . ASP A 1 218 ? -16.133 12.813 32.734 1.00 36.01 218 ASP U C 1
ATOM 1737 O O . ASP A 1 218 ? -16.893 13.691 32.328 1.00 32.55 218 ASP U O 1
ATOM 1742 N N . ASP A 1 219 ? -15.138 12.331 31.995 1.00 24.64 219 ASP U N 1
ATOM 1743 C CA . ASP A 1 219 ? -14.878 12.858 30.660 1.00 26.04 219 ASP U CA 1
ATOM 1744 C C . ASP A 1 219 ? -15.765 12.167 29.631 1.00 28.94 219 ASP U C 1
ATOM 1745 O O . ASP A 1 219 ? -15.479 11.044 29.217 1.00 26.00 219 ASP U O 1
ATOM 1750 N N . ASN A 1 220 ? -16.845 12.832 29.224 1.00 23.88 220 ASN U N 1
ATOM 1751 C CA . ASN A 1 220 ? -17.780 12.250 28.269 1.00 23.83 220 ASN U CA 1
ATOM 1752 C C . ASN A 1 220 ? -17.547 12.682 26.818 1.00 21.57 220 ASN U C 1
ATOM 1753 O O . ASN A 1 220 ? -18.331 12.346 25.937 1.00 25.73 220 ASN U O 1
ATOM 1758 N N . SER A 1 221 ? -16.455 13.401 26.575 1.00 28.31 221 SER U N 1
ATOM 1759 C CA . SER A 1 221 ? -16.191 13.995 25.267 1.00 25.43 221 SER U CA 1
ATOM 1760 C C . SER A 1 221 ? -16.184 13.003 24.097 1.00 25.47 221 SER U C 1
ATOM 1761 O O . SER A 1 221 ? -16.524 13.372 22.975 1.00 28.09 221 SER U O 1
ATOM 1764 N N . TRP A 1 222 ? -15.817 11.747 24.359 1.00 22.28 222 TRP U N 1
ATOM 1765 C CA . TRP A 1 222 ? -15.741 10.748 23.289 1.00 20.15 222 TRP U CA 1
ATOM 1766 C C . TRP A 1 222 ? -16.867 9.710 23.314 1.00 21.06 222 TRP U C 1
ATOM 1767 O O . TRP A 1 222 ? -16.852 8.766 22.522 1.00 20.95 222 TRP U O 1
ATOM 1778 N N . ASP A 1 223 ? -17.858 9.899 24.185 1.00 21.66 223 ASP U N 1
ATOM 1779 C CA . ASP A 1 223 ? -18.960 8.945 24.286 1.00 20.98 223 ASP U CA 1
ATOM 1780 C C . ASP A 1 223 ? -19.666 8.666 22.956 1.00 24.20 223 ASP U C 1
ATOM 1781 O O . ASP A 1 223 ? -20.076 7.536 22.705 1.00 25.53 223 ASP U O 1
ATOM 1786 N N . ASP A 1 224 ? -19.812 9.687 22.110 1.00 21.62 224 ASP U N 1
ATOM 1787 C CA . ASP A 1 224 ? -20.485 9.518 20.820 1.00 24.71 224 ASP U CA 1
ATOM 1788 C C . ASP A 1 224 ? -19.615 8.762 19.823 1.00 22.12 224 ASP U C 1
ATOM 1789 O O . ASP A 1 224 ? -20.092 8.342 18.764 1.00 27.18 224 ASP U O 1
ATOM 1794 N N . LEU A 1 225 ? -18.338 8.608 20.156 1.00 18.92 225 LEU U N 1
ATOM 1795 C CA . LEU A 1 225 ? -17.385 7.988 19.246 1.00 19.35 225 LEU U CA 1
ATOM 1796 C C . LEU A 1 225 ? -17.176 6.518 19.570 1.00 20.70 225 LEU U C 1
ATOM 1797 O O . LEU A 1 225 ? -16.626 5.771 18.763 1.00 28.38 225 LEU U O 1
ATOM 1802 N N . ILE A 1 226 ? -17.626 6.111 20.747 1.00 20.40 226 ILE U N 1
ATOM 1803 C CA . ILE A 1 226 ? -17.350 4.781 21.270 1.00 17.16 226 ILE U CA 1
ATOM 1804 C C . ILE A 1 226 ? -18.386 3.779 20.755 1.00 17.99 226 ILE U C 1
ATOM 1805 O O . ILE A 1 226 ? -19.587 4.046 20.790 1.00 22.40 226 ILE U O 1
ATOM 1810 N N . TYR A 1 227 ? -17.913 2.641 20.260 1.00 17.76 227 TYR U N 1
ATOM 1811 C CA . TYR A 1 227 ? -18.792 1.620 19.684 1.00 18.56 227 TYR U CA 1
ATOM 1812 C C . TYR A 1 227 ? -19.667 0.905 20.718 1.00 20.68 227 TYR U C 1
ATOM 1813 O O . TYR A 1 227 ? -20.901 0.861 20.608 1.00 17.67 227 TYR U O 1
ATOM 1822 N N . ASP A 1 228 ? -19.020 0.338 21.727 1.00 16.56 228 ASP U N 1
ATOM 1823 C CA . ASP A 1 228 ? -19.687 -0.430 22.772 1.00 18.65 228 ASP U CA 1
ATOM 1824 C C . ASP A 1 228 ? -19.528 0.332 24.085 1.00 20.57 228 ASP U C 1
ATOM 1825 O O . ASP A 1 228 ? -18.414 0.596 24.526 1.00 19.07 228 ASP U O 1
ATOM 1830 N N . SER A 1 229 ? -20.642 0.678 24.724 1.00 20.10 229 SER U N 1
ATOM 1831 C CA . SER A 1 229 ? -20.590 1.508 25.938 1.00 21.19 229 SER U CA 1
ATOM 1832 C C . SER A 1 229 ? -19.821 0.866 27.101 1.00 20.64 229 SER U C 1
ATOM 1833 O O . SER A 1 229 ? -19.435 1.553 28.050 1.00 23.32 229 SER U O 1
ATOM 1836 N N . LYS A 1 230 ? -19.577 -0.440 27.021 1.00 19.02 230 LYS U N 1
ATOM 1837 C CA . LYS A 1 230 ? -18.784 -1.127 28.034 1.00 17.53 230 LYS U CA 1
ATOM 1838 C C . LYS A 1 230 ? -17.294 -0.818 27.966 1.00 15.69 230 LYS U C 1
ATOM 1839 O O . LYS A 1 230 ? -16.540 -1.212 28.866 1.00 17.66 230 LYS U O 1
ATOM 1845 N N . LEU A 1 231 ? -16.865 -0.113 26.926 1.00 14.81 231 LEU U N 1
ATOM 1846 C CA . LEU A 1 231 ? -15.419 0.075 26.696 1.00 11.85 231 LEU U CA 1
ATOM 1847 C C . LEU A 1 231 ? -14.693 0.746 27.854 1.00 16.86 231 LEU U C 1
ATOM 1848 O O . LEU A 1 231 ? -13.677 0.236 28.331 1.00 15.97 231 LEU U O 1
ATOM 1853 N N . LYS A 1 232 ? -15.195 1.892 28.310 1.00 15.55 232 LYS U N 1
ATOM 1854 C CA . LYS A 1 232 ? -14.502 2.610 29.385 1.00 13.31 232 LYS U CA 1
ATOM 1855 C C . LYS A 1 232 ? -14.365 1.771 30.666 1.00 17.40 232 LYS U C 1
ATOM 1856 O O . LYS A 1 232 ? -13.301 1.747 31.294 1.00 17.47 232 LYS U O 1
ATOM 1862 N N . GLY A 1 233 ? -15.427 1.055 31.022 1.00 18.85 233 GLY U N 1
ATOM 1863 C CA . GLY A 1 233 ? -15.406 0.157 32.163 1.00 20.66 233 GLY U CA 1
ATOM 1864 C C . GLY A 1 233 ? -14.412 -0.981 32.010 1.00 18.29 233 GLY U C 1
ATOM 1865 O O . GLY A 1 233 ? -13.715 -1.341 32.961 1.00 16.60 233 GLY U O 1
ATOM 1866 N N . ALA A 1 234 ? -14.350 -1.546 30.811 1.00 18.48 234 ALA U N 1
ATOM 1867 C CA . ALA A 1 234 ? -13.455 -2.669 30.532 1.00 13.29 234 ALA U CA 1
ATOM 1868 C C . ALA A 1 234 ? -12.020 -2.205 30.607 1.00 14.89 234 ALA U C 1
ATOM 1869 O O . ALA A 1 234 ? -11.168 -2.875 31.182 1.00 14.72 234 ALA U O 1
ATOM 1871 N N . LEU A 1 235 ? -11.758 -1.046 30.016 1.00 16.36 235 LEU U N 1
ATOM 1872 C CA . LEU A 1 235 ? -10.405 -0.505 30.032 1.00 16.24 235 LEU U CA 1
ATOM 1873 C C . LEU A 1 235 ? -9.952 -0.108 31.438 1.00 16.99 235 LEU U C 1
ATOM 1874 O O . LEU A 1 235 ? -8.784 -0.276 31.803 1.00 16.20 235 LEU U O 1
ATOM 1879 N N . GLN A 1 236 ? -10.864 0.448 32.220 1.00 17.20 236 GLN U N 1
ATOM 1880 C CA . GLN A 1 236 ? -10.548 0.808 33.594 1.00 18.05 236 GLN U CA 1
ATOM 1881 C C . GLN A 1 236 ? -10.195 -0.446 34.398 1.00 16.81 236 GLN U C 1
ATOM 1882 O O . GLN A 1 236 ? -9.247 -0.443 35.176 1.00 21.35 236 GLN U O 1
ATOM 1888 N N . SER A 1 237 ? -10.950 -1.520 34.192 1.00 16.30 237 SER U N 1
ATOM 1889 C CA . SER A 1 237 ? -10.683 -2.781 34.889 1.00 18.35 237 SER U CA 1
ATOM 1890 C C . SER A 1 237 ? -9.328 -3.340 34.485 1.00 16.43 237 SER U C 1
ATOM 1891 O O . SER A 1 237 ? -8.517 -3.741 35.336 1.00 15.52 237 SER U O 1
ATOM 1894 N N . LEU A 1 238 ? -9.076 -3.369 33.181 1.00 14.07 238 LEU U N 1
ATOM 1895 C CA . LEU A 1 238 ? -7.814 -3.874 32.664 1.00 14.35 238 LEU U CA 1
ATOM 1896 C C . LEU A 1 238 ? -6.624 -3.095 33.191 1.00 14.78 238 LEU U C 1
ATOM 1897 O O . LEU A 1 238 ? -5.613 -3.679 33.597 1.00 16.00 238 LEU U O 1
ATOM 1902 N N . PHE A 1 239 ? -6.736 -1.771 33.203 1.00 13.80 239 PHE U N 1
ATOM 1903 C CA . PHE A 1 239 ? -5.591 -0.964 33.594 1.00 15.21 239 PHE U CA 1
ATOM 1904 C C . PHE A 1 239 ? -5.366 -0.967 35.101 1.00 16.45 239 PHE U C 1
ATOM 1905 O O . PHE A 1 239 ? -4.228 -0.945 35.549 1.00 16.80 239 PHE U O 1
ATOM 1913 N N . LYS A 1 240 ? -6.443 -1.020 35.882 1.00 16.30 240 LYS U N 1
ATOM 1914 C CA . LYS A 1 240 ? -6.307 -1.127 37.337 1.00 18.05 240 LYS U CA 1
ATOM 1915 C C . LYS A 1 240 ? -5.682 -2.467 37.743 1.00 20.87 240 LYS U C 1
ATOM 1916 O O . LYS A 1 240 ? -4.857 -2.516 38.644 1.00 18.21 240 LYS U O 1
ATOM 1922 N N . ASN A 1 241 ? -6.045 -3.547 37.053 1.00 16.93 241 ASN U N 1
ATOM 1923 C CA . ASN A 1 241 ? -5.335 -4.808 37.253 1.00 18.00 241 ASN U CA 1
ATOM 1924 C C . ASN A 1 241 ? -3.864 -4.720 36.859 1.00 15.63 241 ASN U C 1
ATOM 1925 O O . ASN A 1 241 ? -2.999 -5.274 37.534 1.00 17.01 241 ASN U O 1
ATOM 1930 N N . PHE A 1 242 ? -3.595 -4.011 35.773 1.00 14.32 242 PHE U N 1
ATOM 1931 C CA . PHE A 1 242 ? -2.226 -3.862 35.289 1.00 14.30 242 PHE U CA 1
ATOM 1932 C C . PHE A 1 242 ? -1.437 -3.026 36.279 1.00 17.09 242 PHE U C 1
ATOM 1933 O O . PHE A 1 242 ? -0.257 -3.264 36.515 1.00 15.15 242 PHE U O 1
ATOM 1941 N N . ILE A 1 243 ? -2.088 -2.032 36.860 1.00 14.98 243 ILE U N 1
ATOM 1942 C CA . ILE A 1 243 ? -1.420 -1.190 37.843 1.00 15.89 243 ILE U CA 1
ATOM 1943 C C . ILE A 1 243 ? -1.077 -1.979 39.110 1.00 18.45 243 ILE U C 1
ATOM 1944 O O . ILE A 1 243 ? 0.018 -1.829 39.656 1.00 17.41 243 ILE U O 1
ATOM 1949 N N . ASP A 1 244 ? -1.993 -2.835 39.567 1.00 14.90 244 ASP U N 1
ATOM 1950 C CA . ASP A 1 244 ? -1.719 -3.672 40.736 1.00 16.87 244 ASP U CA 1
ATOM 1951 C C . ASP A 1 244 ? -0.468 -4.502 40.470 1.00 17.11 244 ASP U C 1
ATOM 1952 O O . ASP A 1 244 ? 0.398 -4.640 41.331 1.00 16.72 244 ASP U O 1
ATOM 1957 N N . ALA A 1 245 ? -0.392 -5.054 39.266 1.00 16.38 245 ALA U N 1
ATOM 1958 C CA . ALA A 1 245 ? 0.724 -5.912 38.869 1.00 14.74 245 ALA U CA 1
ATOM 1959 C C . ALA A 1 245 ? 2.014 -5.129 38.785 1.00 13.82 245 ALA U C 1
ATOM 1960 O O . ALA A 1 245 ? 3.068 -5.606 39.209 1.00 16.21 245 ALA U O 1
ATOM 1962 N N . THR A 1 246 ? 1.927 -3.926 38.219 1.00 13.51 246 THR U N 1
ATOM 1963 C CA . THR A 1 246 ? 3.100 -3.065 38.070 1.00 12.10 246 THR U CA 1
ATOM 1964 C C . THR A 1 246 ? 3.610 -2.595 39.437 1.00 14.20 246 THR U C 1
ATOM 1965 O O . THR A 1 246 ? 4.818 -2.591 39.699 1.00 14.97 246 THR U O 1
ATOM 1969 N N . PHE A 1 247 ? 2.695 -2.186 40.310 1.00 14.96 247 PHE U N 1
ATOM 1970 C CA . PHE A 1 247 ? 3.087 -1.793 41.667 1.00 13.66 247 PHE U CA 1
ATOM 1971 C C . PHE A 1 247 ? 3.756 -2.963 42.396 1.00 15.73 247 PHE U C 1
ATOM 1972 O O . PHE A 1 247 ? 4.771 -2.778 43.068 1.00 15.74 247 PHE U O 1
ATOM 1980 N N . ALA A 1 248 ? 3.191 -4.159 42.249 1.00 13.71 248 ALA U N 1
ATOM 1981 C CA . ALA A 1 248 ? 3.705 -5.349 42.937 1.00 17.36 248 ALA U CA 1
ATOM 1982 C C . ALA A 1 248 ? 5.119 -5.698 42.470 1.00 16.53 248 ALA U C 1
ATOM 1983 O O . ALA A 1 248 ? 6.003 -6.005 43.284 1.00 16.23 248 ALA U O 1
ATOM 1985 N N . ARG A 1 249 ? 5.318 -5.677 41.158 1.00 15.81 249 ARG U N 1
ATOM 1986 C CA . ARG A 1 249 ? 6.632 -5.973 40.600 1.00 15.52 249 ARG U CA 1
ATOM 1987 C C . ARG A 1 249 ? 7.641 -4.888 40.981 1.00 16.36 249 ARG U C 1
ATOM 1988 O O . ARG A 1 249 ? 8.808 -5.183 41.278 1.00 16.63 249 ARG U O 1
ATOM 1996 N N . ALA A 1 250 ? 7.198 -3.632 40.980 1.00 14.20 250 ALA U N 1
ATOM 1997 C CA . ALA A 1 250 ? 8.074 -2.535 41.394 1.00 15.00 250 ALA U CA 1
ATOM 1998 C C . ALA A 1 250 ? 8.540 -2.713 42.832 1.00 18.90 250 ALA U C 1
ATOM 1999 O O . ALA A 1 250 ? 9.704 -2.453 43.152 1.00 15.88 250 ALA U O 1
ATOM 2001 N N . THR A 1 251 ? 7.623 -3.140 43.698 1.00 15.34 251 THR U N 1
ATOM 2002 C CA . THR A 1 251 ? 7.938 -3.367 45.105 1.00 16.12 251 THR U CA 1
ATOM 2003 C C . THR A 1 251 ? 8.912 -4.523 45.265 1.00 16.18 251 THR U C 1
ATOM 2004 O O . THR A 1 251 ? 9.845 -4.447 46.055 1.00 17.99 251 THR U O 1
ATOM 2008 N N . GLU A 1 252 ? 8.687 -5.596 44.518 1.00 15.84 252 GLU U N 1
ATOM 2009 C CA . GLU A 1 252 ? 9.587 -6.753 44.553 1.00 17.00 252 GLU U CA 1
ATOM 2010 C C . GLU A 1 252 ? 11.001 -6.362 44.132 1.00 19.17 252 GLU U C 1
ATOM 2011 O O . GLU A 1 252 ? 12.005 -6.725 44.780 1.00 16.96 252 GLU U O 1
ATOM 2017 N N . LEU A 1 253 ? 11.077 -5.605 43.047 1.00 14.26 253 LEU U N 1
ATOM 2018 C CA . LEU A 1 253 ? 12.369 -5.179 42.512 1.00 15.03 253 LEU U CA 1
ATOM 2019 C C . LEU A 1 253 ? 13.043 -4.199 43.454 1.00 14.97 253 LEU U C 1
ATOM 2020 O O . LEU A 1 253 ? 14.253 -4.251 43.617 1.00 14.82 253 LEU U O 1
ATOM 2025 N N . HIS A 1 254 ? 12.251 -3.331 44.073 1.00 14.17 254 HIS U N 1
ATOM 2026 C CA . HIS A 1 254 ? 12.759 -2.334 45.010 1.00 14.89 254 HIS U CA 1
ATOM 2027 C C . HIS A 1 254 ? 13.468 -3.011 46.177 1.00 16.66 254 HIS U C 1
ATOM 2028 O O . HIS A 1 254 ? 14.578 -2.627 46.574 1.00 15.64 254 HIS U O 1
ATOM 2035 N N . LYS A 1 255 ? 12.823 -4.036 46.724 1.00 17.27 255 LYS U N 1
ATOM 2036 C CA . LYS A 1 255 ? 13.406 -4.795 47.823 1.00 16.54 255 LYS U CA 1
ATOM 2037 C C . LYS A 1 255 ? 14.706 -5.473 47.401 1.00 16.35 255 LYS U C 1
ATOM 2038 O O . LYS A 1 255 ? 15.686 -5.457 48.158 1.00 17.55 255 LYS U O 1
ATOM 2044 N N . LYS A 1 256 ? 14.721 -6.056 46.202 1.00 15.44 256 LYS U N 1
ATOM 2045 C CA . LYS A 1 256 ? 15.933 -6.718 45.698 1.00 16.43 256 LYS U CA 1
ATOM 2046 C C . LYS A 1 256 ? 17.081 -5.756 45.408 1.00 17.30 256 LYS U C 1
ATOM 2047 O O . LYS A 1 256 ? 18.231 -6.033 45.768 1.00 17.27 256 LYS U O 1
ATOM 2053 N N . VAL A 1 257 ? 16.808 -4.642 44.728 1.00 16.19 257 VAL U N 1
ATOM 2054 C CA . VAL A 1 257 ? 17.914 -3.740 44.416 1.00 14.47 257 VAL U CA 1
ATOM 2055 C C . VAL A 1 257 ? 18.485 -3.062 45.671 1.00 15.30 257 VAL U C 1
ATOM 2056 O O . VAL A 1 257 ? 19.689 -2.852 45.773 1.00 15.97 257 VAL U O 1
ATOM 2060 N N A ASN A 1 258 ? 17.616 -2.732 46.617 0.84 15.09 258 ASN U N 1
ATOM 2061 N N B ASN A 1 258 ? 17.657 -2.711 46.647 0.16 15.30 258 ASN U N 1
ATOM 2062 C CA A ASN A 1 258 ? 18.104 -2.153 47.863 0.84 15.42 258 ASN U CA 1
ATOM 2063 C CA B ASN A 1 258 ? 18.261 -2.118 47.840 0.16 15.73 258 ASN U CA 1
ATOM 2064 C C A ASN A 1 258 ? 18.941 -3.135 48.686 0.84 15.53 258 ASN U C 1
ATOM 2065 C C B ASN A 1 258 ? 18.937 -3.132 48.770 0.16 15.72 258 ASN U C 1
ATOM 2066 O O A ASN A 1 258 ? 19.958 -2.759 49.246 0.84 16.86 258 ASN U O 1
ATOM 2067 O O B ASN A 1 258 ? 1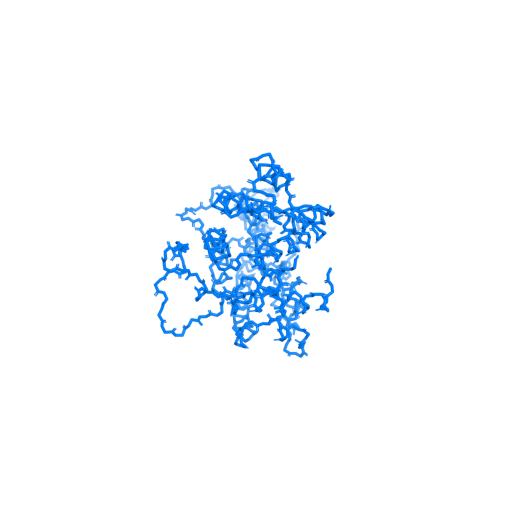9.840 -2.772 49.514 0.16 17.51 258 ASN U O 1
ATOM 2076 N N . LYS A 1 259 ? 18.529 -4.399 48.712 1.00 15.37 259 LYS U N 1
ATOM 2077 C CA . LYS A 1 259 ? 19.267 -5.432 49.434 1.00 18.11 259 LYS U CA 1
ATOM 2078 C C . LYS A 1 259 ? 20.646 -5.636 48.812 1.00 16.00 259 LYS U C 1
ATOM 2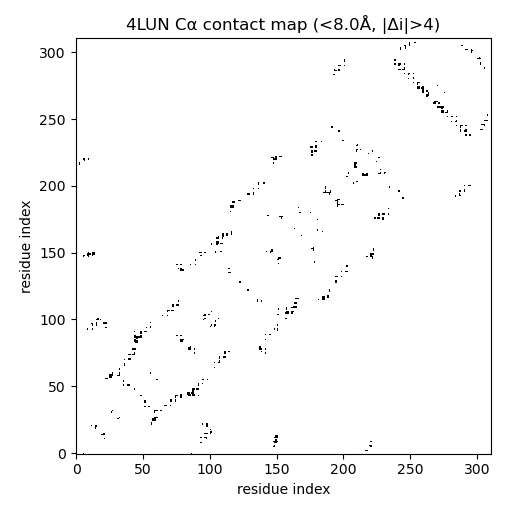079 O O . LYS A 1 259 ? 21.660 -5.706 49.521 1.00 16.79 259 LYS U O 1
ATOM 2085 N N . LEU A 1 260 ? 20.683 -5.741 47.487 1.00 15.05 260 LEU U N 1
ATOM 2086 C CA . LEU A 1 260 ? 21.958 -5.946 46.790 1.00 15.17 260 LEU U CA 1
ATOM 2087 C C . LEU A 1 260 ? 22.875 -4.749 46.948 1.00 15.41 260 LEU U C 1
ATOM 2088 O O . LEU A 1 260 ? 24.078 -4.906 47.168 1.00 15.02 260 LEU U O 1
ATOM 2093 N N . GLN A 1 261 ? 22.303 -3.548 46.857 1.00 13.72 261 GLN U N 1
ATOM 2094 C CA . GLN A 1 261 ? 23.092 -2.340 47.045 1.00 14.89 261 GLN U CA 1
ATOM 2095 C C . GLN A 1 261 ? 23.684 -2.276 48.457 1.00 17.29 261 GLN U C 1
ATOM 2096 O O . GLN A 1 261 ? 24.861 -1.919 48.652 1.00 13.84 261 GLN U O 1
ATOM 2102 N N . ARG A 1 262 ? 22.885 -2.657 49.451 1.00 13.60 262 ARG U N 1
ATOM 2103 C CA . ARG A 1 262 ? 23.343 -2.610 50.836 1.00 15.57 262 ARG U CA 1
ATOM 2104 C C . ARG A 1 262 ? 24.481 -3.590 51.052 1.00 15.42 262 ARG U C 1
ATOM 2105 O O . ARG A 1 262 ? 25.485 -3.246 51.668 1.00 14.36 262 ARG U O 1
ATOM 2113 N N . GLU A 1 263 ? 24.338 -4.806 50.531 1.00 15.93 263 GLU U N 1
ATOM 2114 C CA . GLU A 1 263 ? 25.411 -5.789 50.680 1.00 16.52 263 GLU U CA 1
ATOM 2115 C C . GLU A 1 263 ? 26.692 -5.354 49.963 1.00 17.25 263 GLU U C 1
ATOM 2116 O O . GLU A 1 263 ? 27.782 -5.557 50.493 1.00 17.49 263 GLU U O 1
ATOM 2122 N N . HIS A 1 264 ? 26.549 -4.751 48.781 1.00 15.15 264 HIS U N 1
ATOM 2123 C CA . HIS A 1 264 ? 27.692 -4.243 48.017 1.00 13.25 264 HIS U CA 1
ATOM 2124 C C . HIS A 1 264 ? 28.404 -3.155 48.831 1.00 16.08 264 HIS U C 1
ATOM 2125 O O . HIS A 1 264 ? 29.643 -3.112 48.929 1.00 17.77 264 HIS U O 1
ATOM 2132 N N . GLN A 1 265 ? 27.611 -2.267 49.414 1.00 15.25 265 GLN U N 1
ATOM 2133 C CA . GLN A 1 265 ? 28.183 -1.155 50.149 1.00 13.22 265 GLN U CA 1
ATOM 2134 C C . GLN A 1 265 ? 28.912 -1.625 51.391 1.00 19.65 265 GLN U C 1
ATOM 2135 O O . GLN A 1 265 ? 29.972 -1.105 51.708 1.00 19.61 265 GLN U O 1
ATOM 2141 N N . LYS A 1 266 ? 28.339 -2.600 52.091 1.00 16.51 266 LYS U N 1
ATOM 2142 C CA . LYS A 1 266 ? 28.995 -3.172 53.260 1.00 18.53 266 LYS U CA 1
ATOM 2143 C C . LYS A 1 266 ? 30.294 -3.853 52.862 1.00 20.91 266 LYS U C 1
ATOM 2144 O O . LYS A 1 266 ? 31.296 -3.766 53.576 1.00 23.46 266 LYS U O 1
ATOM 2150 N N . CYS A 1 267 ? 30.270 -4.529 51.718 1.00 18.15 267 CYS U N 1
ATOM 2151 C CA . CYS A 1 267 ? 31.464 -5.205 51.213 1.00 19.56 267 CYS U CA 1
ATOM 2152 C C . CYS A 1 267 ? 32.575 -4.224 50.912 1.00 22.53 267 CYS U C 1
ATOM 2153 O O . CYS A 1 267 ? 33.738 -4.461 51.245 1.00 24.59 267 CYS U O 1
ATOM 2156 N N . GLN A 1 268 ? 32.216 -3.122 50.266 1.00 22.05 268 GLN U N 1
ATOM 2157 C CA . GLN A 1 268 ? 33.213 -2.130 49.861 1.00 18.56 268 GLN U CA 1
ATOM 2158 C C . GLN A 1 268 ? 33.845 -1.480 51.098 1.00 26.36 268 GLN U C 1
ATOM 2159 O O . GLN A 1 268 ? 35.035 -1.165 51.104 1.00 26.36 268 GLN U O 1
ATOM 2165 N N . ILE A 1 269 ? 33.051 -1.292 52.148 1.00 21.69 269 ILE U N 1
ATOM 2166 C CA . ILE A 1 269 ? 33.575 -0.793 53.421 1.00 27.84 269 ILE U CA 1
ATOM 2167 C C . ILE A 1 269 ? 34.605 -1.761 54.007 1.00 28.66 269 ILE U C 1
ATOM 2168 O O . ILE A 1 269 ? 35.647 -1.346 54.532 1.00 33.65 269 ILE U O 1
ATOM 2173 N N . ARG A 1 270 ? 34.310 -3.054 53.907 1.00 26.57 270 ARG U N 1
ATOM 2174 C CA . ARG A 1 270 ? 35.193 -4.088 54.443 1.00 29.45 270 ARG U CA 1
ATOM 2175 C C . ARG A 1 270 ? 36.488 -4.222 53.652 1.00 35.52 270 ARG U C 1
ATOM 2176 O O . ARG A 1 270 ? 37.577 -4.235 54.231 1.00 39.68 270 ARG U O 1
ATOM 2184 N N . THR A 1 271 ? 36.369 -4.320 52.330 1.00 27.68 271 THR U N 1
ATOM 2185 C CA . THR A 1 271 ? 37.490 -4.736 51.491 1.00 25.32 271 THR U CA 1
ATOM 2186 C C . THR A 1 271 ? 38.086 -3.641 50.608 1.00 34.66 271 THR U C 1
ATOM 2187 O O . THR A 1 271 ? 39.210 -3.779 50.130 1.00 36.58 271 THR U O 1
ATOM 2191 N N . GLY A 1 272 ? 37.333 -2.578 50.346 1.00 30.81 272 GLY U N 1
ATOM 2192 C CA . GLY A 1 272 ? 37.791 -1.545 49.426 1.00 33.93 272 GLY U CA 1
ATOM 2193 C C . GLY A 1 272 ? 37.627 -1.859 47.942 1.00 35.64 272 GLY U C 1
ATOM 2194 O O . GLY A 1 272 ? 37.894 -1.007 47.091 1.00 35.05 272 GLY U O 1
ATOM 2195 N N . LYS A 1 273 ? 37.190 -3.077 47.628 1.00 29.81 273 LYS U N 1
ATOM 2196 C CA . LYS A 1 273 ? 36.990 -3.510 46.246 1.00 27.19 273 LYS U CA 1
ATOM 2197 C C . LYS A 1 273 ? 35.827 -2.786 45.573 1.00 32.41 273 LYS U C 1
ATOM 2198 O O . LYS A 1 273 ? 34.759 -2.637 46.167 1.00 27.45 273 LYS U O 1
ATOM 2204 N N . LEU A 1 274 ? 36.019 -2.363 44.326 1.00 27.57 274 LEU U N 1
ATOM 2205 C CA . LEU A 1 274 ? 34.949 -1.704 43.584 1.00 27.54 274 LEU U CA 1
ATOM 2206 C C . LEU A 1 274 ? 33.826 -2.667 43.236 1.00 27.76 274 LEU U C 1
ATOM 2207 O O . LEU A 1 274 ? 32.658 -2.290 43.235 1.00 27.73 274 LEU U O 1
ATOM 2212 N N . ARG A 1 275 ? 34.183 -3.906 42.921 1.00 22.91 275 ARG U N 1
ATOM 2213 C CA . ARG A 1 275 ? 33.201 -4.869 42.436 1.00 20.83 275 ARG U CA 1
ATOM 2214 C C . ARG A 1 275 ? 33.120 -6.081 43.354 1.00 27.15 275 ARG U C 1
ATOM 2215 O O . ARG A 1 275 ? 34.081 -6.433 44.028 1.00 23.86 275 ARG U O 1
ATOM 2223 N N . ASP A 1 276 ? 31.956 -6.718 43.351 1.00 21.19 276 ASP U N 1
ATOM 2224 C CA . ASP A 1 276 ? 31.693 -7.916 44.131 1.00 22.68 276 ASP U CA 1
ATOM 2225 C C . ASP A 1 276 ? 30.439 -8.526 43.521 1.00 20.56 276 ASP U C 1
ATOM 2226 O O . ASP A 1 276 ? 29.838 -7.934 42.622 1.00 18.57 276 ASP U O 1
ATOM 2231 N N . GLU A 1 277 ? 30.024 -9.689 44.016 1.00 20.93 277 GLU U N 1
ATOM 2232 C CA . GLU A 1 277 ? 28.916 -10.412 43.401 1.00 23.76 277 GLU U CA 1
ATOM 2233 C C . GLU A 1 277 ? 27.584 -9.673 43.534 1.00 20.70 277 GLU U C 1
ATOM 2234 O O . GLU A 1 277 ? 26.672 -9.879 42.726 1.00 21.74 277 GLU U O 1
ATOM 2240 N N . TYR A 1 278 ? 27.476 -8.812 44.546 1.00 17.64 278 TYR U N 1
ATOM 2241 C CA . TYR A 1 278 ? 26.211 -8.122 44.803 1.00 16.56 278 TYR U CA 1
ATOM 2242 C C . TYR A 1 278 ? 25.969 -7.007 43.792 1.00 19.66 278 TYR U C 1
ATOM 2243 O O . TYR A 1 278 ? 24.875 -6.879 43.250 1.00 17.49 278 TYR U O 1
ATOM 2252 N N . VAL A 1 279 ? 26.999 -6.213 43.508 1.00 18.17 279 VAL U N 1
ATOM 2253 C CA . VAL A 1 279 ? 26.810 -5.138 42.538 1.00 16.25 279 VAL U CA 1
ATOM 2254 C C . VAL A 1 279 ? 26.679 -5.679 41.111 1.00 19.18 279 VAL U C 1
ATOM 2255 O O . VAL A 1 279 ? 26.011 -5.077 40.270 1.00 16.59 279 VAL U O 1
ATOM 2259 N N . GLU A 1 280 ? 27.279 -6.838 40.842 1.00 19.56 280 GLU U N 1
ATOM 2260 C CA . GLU A 1 280 ? 27.106 -7.467 39.537 1.00 23.09 280 GLU U CA 1
ATOM 2261 C C . GLU A 1 280 ? 25.658 -7.880 39.281 1.00 20.06 280 GLU U C 1
ATOM 2262 O O . GLU A 1 280 ? 25.137 -7.704 38.175 1.00 21.26 280 GLU U O 1
ATOM 2268 N N . GLU A 1 281 ? 25.005 -8.428 40.299 1.00 18.59 281 GLU U N 1
ATOM 2269 C CA . GLU A 1 281 ? 23.598 -8.795 40.154 1.00 19.05 281 GLU U CA 1
ATOM 2270 C C . GLU A 1 281 ? 22.727 -7.540 40.136 1.00 15.85 281 GLU U C 1
ATOM 2271 O O . GLU A 1 281 ? 21.746 -7.443 39.399 1.00 18.46 281 GLU U O 1
ATOM 2277 N N . TYR A 1 282 ? 23.099 -6.576 40.968 1.00 17.39 282 TYR U N 1
ATOM 2278 C CA . TYR A 1 282 ? 22.415 -5.285 41.035 1.00 16.24 282 TYR U CA 1
ATOM 2279 C C . TYR A 1 282 ? 22.350 -4.636 39.657 1.00 17.79 282 TYR U C 1
ATOM 2280 O O . TYR A 1 282 ? 21.305 -4.135 39.242 1.00 18.70 282 TYR U O 1
ATOM 2289 N N . ASP A 1 283 ? 23.476 -4.643 38.948 1.00 18.20 283 ASP U N 1
ATOM 2290 C CA . ASP A 1 283 ? 23.560 -4.011 37.628 1.00 20.01 283 ASP U CA 1
ATOM 2291 C C . ASP A 1 283 ? 22.572 -4.612 36.621 1.00 21.78 283 ASP U C 1
ATOM 2292 O O . ASP A 1 283 ? 22.046 -3.907 35.760 1.00 23.26 283 ASP U O 1
ATOM 2297 N N . LYS A 1 284 ? 22.308 -5.907 36.750 1.00 19.44 284 LYS U N 1
ATOM 2298 C CA . LYS A 1 284 ? 21.334 -6.587 35.897 1.00 23.57 284 LYS U CA 1
ATOM 2299 C C . LYS A 1 284 ? 19.887 -6.243 36.233 1.00 23.36 284 LYS U C 1
ATOM 2300 O O . LYS A 1 284 ? 19.032 -6.223 35.350 1.00 26.71 284 LYS U O 1
ATOM 2306 N N . LEU A 1 285 ? 19.606 -5.990 37.509 1.00 18.47 285 LEU U N 1
ATOM 2307 C CA . LEU A 1 285 ? 18.242 -5.723 37.945 1.00 19.32 285 LEU U CA 1
ATOM 2308 C C . LEU A 1 285 ? 17.853 -4.257 37.860 1.00 18.80 285 LEU U C 1
ATOM 2309 O O . LEU A 1 285 ? 16.680 -3.935 37.675 1.00 19.57 285 LEU U O 1
ATOM 2314 N N . LEU A 1 286 ? 18.828 -3.369 38.020 1.00 17.82 286 LEU U N 1
ATOM 2315 C CA . LEU A 1 286 ? 18.518 -1.940 38.130 1.00 18.46 286 LEU U CA 1
ATOM 2316 C C . LEU A 1 286 ? 17.711 -1.356 36.956 1.00 19.89 286 LEU U C 1
ATOM 2317 O O . LEU A 1 286 ? 16.716 -0.653 37.185 1.00 17.63 286 LEU U O 1
ATOM 2322 N N . PRO A 1 287 ? 18.103 -1.654 35.701 1.00 18.49 287 PRO U N 1
ATOM 2323 C CA . PRO A 1 287 ? 17.317 -1.104 34.590 1.00 18.60 287 PRO U CA 1
ATOM 2324 C C . PRO A 1 287 ? 15.870 -1.591 34.594 1.00 19.65 287 PRO U C 1
ATOM 2325 O O . PRO A 1 287 ? 14.976 -0.850 34.183 1.00 18.98 287 PRO U O 1
ATOM 2329 N N . ILE A 1 288 ? 15.637 -2.819 35.048 1.00 16.72 288 ILE U N 1
ATOM 2330 C CA . ILE A 1 288 ? 14.273 -3.333 35.133 1.00 16.94 288 ILE U CA 1
ATOM 2331 C C . ILE A 1 288 ? 13.537 -2.575 36.223 1.00 16.70 288 ILE U C 1
ATOM 2332 O O . ILE A 1 288 ? 12.381 -2.187 36.051 1.00 15.72 288 ILE U O 1
ATOM 2337 N N . PHE A 1 289 ? 14.197 -2.386 37.365 1.00 13.98 289 PHE U N 1
ATOM 2338 C CA . PHE A 1 289 ? 13.588 -1.619 38.452 1.00 14.46 289 PHE U CA 1
ATOM 2339 C C . PHE A 1 289 ? 13.235 -0.220 37.977 1.00 17.59 289 PHE U C 1
ATOM 2340 O O . PHE A 1 289 ? 12.146 0.280 38.259 1.00 17.09 289 PHE U O 1
ATOM 2348 N N . ILE A 1 290 ? 14.162 0.419 37.264 1.00 15.55 290 ILE U N 1
ATOM 2349 C CA . ILE A 1 290 ? 13.910 1.785 36.810 1.00 17.09 290 ILE U CA 1
ATOM 2350 C C . ILE A 1 290 ? 12.710 1.844 35.852 1.00 18.76 290 ILE U C 1
ATOM 2351 O O . ILE A 1 290 ? 11.919 2.782 35.911 1.00 17.30 290 ILE U O 1
ATOM 2356 N N . ARG A 1 291 ? 12.563 0.850 34.977 1.00 16.58 291 ARG U N 1
ATOM 2357 C CA . ARG A 1 291 ? 11.393 0.818 34.100 1.00 15.79 291 ARG U CA 1
ATOM 2358 C C . ARG A 1 291 ? 10.092 0.731 34.902 1.00 17.28 291 ARG U C 1
ATOM 2359 O O . ARG A 1 291 ? 9.131 1.458 34.642 1.00 16.72 291 ARG U O 1
ATOM 2367 N N . PHE A 1 292 ? 10.069 -0.146 35.897 1.00 13.90 292 PHE U N 1
ATOM 2368 C CA . PHE A 1 292 ? 8.869 -0.292 36.713 1.00 13.67 292 PHE U CA 1
ATOM 2369 C C . PHE A 1 292 ? 8.575 0.927 37.577 1.00 15.55 292 PHE U C 1
ATOM 2370 O O . PHE A 1 292 ? 7.419 1.308 37.725 1.00 17.31 292 PHE U O 1
ATOM 2378 N N . LYS A 1 293 ? 9.615 1.532 38.137 1.00 15.96 293 LYS U N 1
ATOM 2379 C CA . LYS A 1 293 ? 9.423 2.695 38.997 1.00 16.61 293 LYS U CA 1
ATOM 2380 C C . LYS A 1 293 ? 8.893 3.882 38.192 1.00 14.64 293 LYS U C 1
ATOM 2381 O O . LYS A 1 293 ? 7.951 4.557 38.613 1.00 17.72 293 LYS U O 1
ATOM 2387 N N . THR A 1 294 ? 9.506 4.134 37.043 1.00 17.65 294 THR U N 1
ATOM 2388 C CA . THR A 1 294 ? 9.093 5.240 36.179 1.00 16.87 294 THR U CA 1
ATOM 2389 C C . THR A 1 294 ? 7.632 5.078 35.793 1.00 19.85 294 THR U C 1
ATOM 2390 O O . THR A 1 294 ? 6.846 6.029 35.840 1.00 17.93 294 THR U O 1
ATOM 2394 N N . SER A 1 295 ? 7.261 3.859 35.420 1.00 19.14 295 SER U N 1
ATOM 2395 C CA . SER A 1 295 ? 5.882 3.594 35.025 1.00 16.73 295 SER U CA 1
ATOM 2396 C C . SER A 1 295 ? 4.909 3.628 36.201 1.00 18.07 295 SER U C 1
ATOM 2397 O O . SER A 1 295 ? 3.798 4.141 36.074 1.00 18.42 295 SER U O 1
ATOM 2400 N N . ALA A 1 296 ? 5.317 3.070 37.340 1.00 17.36 296 ALA U N 1
ATOM 2401 C CA . ALA A 1 296 ? 4.528 3.159 38.568 1.00 17.98 296 ALA U CA 1
ATOM 2402 C C . ALA A 1 296 ? 4.182 4.613 38.900 1.00 16.76 296 ALA U C 1
ATOM 2403 O O . ALA A 1 296 ? 3.043 4.926 39.248 1.00 20.46 296 ALA U O 1
ATOM 2405 N N . ILE A 1 297 ? 5.161 5.498 38.768 1.00 20.17 297 ILE U N 1
ATOM 2406 C CA . ILE A 1 297 ? 4.963 6.897 39.134 1.00 21.55 297 ILE U CA 1
ATOM 2407 C C . ILE A 1 297 ? 3.971 7.562 38.184 1.00 18.56 297 ILE U C 1
ATOM 2408 O O . ILE A 1 297 ? 3.052 8.262 38.614 1.00 23.60 297 ILE U O 1
ATOM 2413 N N . THR A 1 298 ? 4.142 7.303 36.896 1.00 19.40 298 THR U N 1
ATOM 2414 C CA . THR A 1 298 ? 3.270 7.872 35.876 1.00 18.22 298 THR U CA 1
ATOM 2415 C C . THR A 1 298 ? 1.841 7.363 36.027 1.00 18.28 298 THR U C 1
ATOM 2416 O O . THR A 1 298 ? 0.871 8.138 35.952 1.00 19.75 298 THR U O 1
ATOM 2420 N N . LEU A 1 299 ? 1.698 6.055 36.235 1.00 16.13 299 LEU U N 1
ATOM 2421 C CA . LEU A 1 299 ? 0.360 5.474 36.382 1.00 18.83 299 LEU U CA 1
ATOM 2422 C C . LEU A 1 299 ? -0.308 6.021 37.630 1.00 23.24 299 LEU U C 1
ATOM 2423 O O . LEU A 1 299 ? -1.503 6.347 37.624 1.00 20.99 299 LEU U O 1
ATOM 2428 N N . GLY A 1 300 ? 0.468 6.127 38.705 1.00 20.41 300 GLY U N 1
ATOM 2429 C CA . GLY A 1 300 ? -0.053 6.653 39.949 1.00 23.95 300 GLY U CA 1
ATOM 2430 C C . GLY A 1 300 ? -0.495 8.095 39.829 1.00 22.30 300 GLY U C 1
ATOM 2431 O O . GLY A 1 300 ? -1.546 8.462 40.350 1.00 26.79 300 GLY U O 1
ATOM 2432 N N . GLU A 1 301 ? 0.300 8.913 39.154 1.00 20.92 301 GLU U N 1
ATOM 2433 C CA . GLU A 1 301 ? -0.061 10.313 38.949 1.00 26.71 301 GLU U CA 1
ATOM 2434 C C . GLU A 1 301 ? -1.367 10.427 38.170 1.00 27.15 301 GLU U C 1
ATOM 2435 O O . GLU A 1 301 ? -2.270 11.160 38.568 1.00 30.82 301 GLU U O 1
ATOM 2441 N N . PHE A 1 302 ? -1.462 9.685 37.071 1.00 24.20 302 PHE U N 1
ATOM 2442 C CA . PHE A 1 302 ? -2.628 9.758 36.193 1.00 24.00 302 PHE U CA 1
ATOM 2443 C C . PHE A 1 302 ? -3.908 9.359 36.918 1.00 27.31 302 PHE U C 1
ATOM 2444 O O . PHE A 1 302 ? -4.926 10.064 36.850 1.00 28.51 302 PHE U O 1
ATOM 2452 N N . PHE A 1 303 ? -3.871 8.222 37.604 1.00 22.96 303 PHE U N 1
ATOM 2453 C CA . PHE A 1 303 ? -5.072 7.694 38.252 1.00 25.24 303 PHE U CA 1
ATOM 2454 C C . PHE A 1 303 ? -5.265 8.225 39.673 1.00 25.64 303 PHE U C 1
ATOM 2455 O O . PHE A 1 303 ? -6.179 7.794 40.385 1.00 28.92 303 PHE U O 1
ATOM 2463 N N . LYS A 1 304 ? -4.406 9.164 40.067 1.00 23.09 304 LYS U N 1
ATOM 2464 C CA . LYS A 1 304 ? -4.491 9.819 41.373 1.00 28.05 304 LYS U CA 1
ATOM 2465 C C . LYS A 1 304 ? -4.438 8.815 42.520 1.00 28.60 304 LYS U C 1
ATOM 2466 O O . LYS A 1 304 ? -5.298 8.790 43.404 1.00 30.73 304 LYS U O 1
ATOM 2472 N N . LEU A 1 305 ? -3.409 7.976 42.484 1.00 24.56 305 LEU U N 1
ATOM 2473 C CA . LEU A 1 305 ? -3.245 6.915 43.451 1.00 24.02 305 LEU U CA 1
ATOM 2474 C C . LEU A 1 305 ? -1.891 7.146 44.106 1.00 22.53 305 LEU U C 1
ATOM 2475 O O . LEU A 1 305 ? -0.985 7.707 43.481 1.00 30.81 305 LEU U O 1
ATOM 2480 N N . GLU A 1 306 ? -1.734 6.720 45.351 1.00 27.08 306 GLU U N 1
ATOM 2481 C CA . GLU A 1 306 ? -0.401 6.751 45.950 1.00 33.28 306 GLU U CA 1
ATOM 2482 C C . GLU A 1 306 ? 0.390 5.496 45.567 1.00 27.22 306 GLU U C 1
ATOM 2483 O O . GLU A 1 306 ? -0.158 4.390 45.523 1.00 31.49 306 GLU U O 1
ATOM 2489 N N . ILE A 1 307 ? 1.672 5.707 45.285 1.00 27.70 307 ILE U N 1
ATOM 2490 C CA . ILE A 1 307 ? 2.624 4.683 44.861 1.00 30.82 307 ILE U CA 1
ATOM 2491 C C . ILE A 1 307 ? 3.168 3.980 46.095 1.00 24.75 307 ILE U C 1
ATOM 2492 O O . ILE A 1 307 ? 3.240 4.587 47.172 1.00 23.80 307 ILE U O 1
ATOM 2497 N N . PRO A 1 308 ? 3.570 2.703 45.957 1.00 20.38 308 PRO U N 1
ATOM 2498 C CA . PRO A 1 308 ? 4.294 2.088 47.075 1.00 21.19 308 PRO U CA 1
ATOM 2499 C C . PRO A 1 308 ? 5.616 2.813 47.277 1.00 21.43 308 PRO U C 1
ATOM 2500 O O . PRO A 1 308 ? 6.041 3.546 46.384 1.00 19.18 308 PRO U O 1
ATOM 2504 N N . GLU A 1 309 ? 6.243 2.615 48.433 1.00 19.99 309 GLU U N 1
ATOM 2505 C CA . GLU A 1 309 ? 7.568 3.176 48.691 1.00 20.36 309 GLU U CA 1
ATOM 2506 C C . GLU A 1 309 ? 8.571 2.621 47.690 1.00 20.67 309 GLU U C 1
ATOM 2507 O O . GLU A 1 309 ? 8.777 1.405 47.618 1.00 19.64 309 GLU U O 1
ATOM 2513 N N . LEU A 1 310 ? 9.193 3.498 46.909 1.00 18.45 310 LEU U N 1
ATOM 2514 C CA . LEU A 1 310 ? 10.155 3.055 45.904 1.00 14.64 310 LEU U CA 1
ATOM 2515 C C . LEU A 1 310 ? 11.475 3.816 45.957 1.00 15.59 310 LEU U C 1
ATOM 2516 O O . LEU A 1 310 ? 12.186 3.874 44.964 1.00 15.11 310 LEU U O 1
ATOM 2521 N N . HIS A 1 311 ? 11.808 4.393 47.104 1.00 15.50 311 HIS U N 1
ATOM 2522 C CA . HIS A 1 311 ? 13.075 5.128 47.210 1.00 15.29 311 HIS U CA 1
ATOM 2523 C C . HIS A 1 311 ? 14.281 4.289 46.812 1.00 15.16 311 HIS U C 1
ATOM 2524 O O . HIS A 1 311 ? 14.428 3.155 47.255 1.00 17.27 311 HIS U O 1
ATOM 2531 N N . HIS A 1 312 ? 15.149 4.860 45.985 1.00 14.93 312 HIS U N 1
ATOM 2532 C CA . HIS A 1 312 ? 16.408 4.219 45.663 1.00 16.08 312 HIS U CA 1
ATOM 2533 C C . HIS A 1 312 ? 17.368 5.257 45.159 1.00 14.71 312 HIS U C 1
ATOM 2534 O O . HIS A 1 312 ? 17.065 5.981 44.214 1.00 17.41 312 HIS U O 1
ATOM 2541 N N . HIS A 1 313 ? 18.537 5.309 45.780 1.00 13.92 313 HIS U N 1
ATOM 2542 C CA . HIS A 1 313 ? 19.562 6.271 45.408 1.00 16.26 313 HIS U CA 1
ATOM 2543 C C . HIS A 1 313 ? 20.657 5.528 44.660 1.00 18.37 313 HIS U C 1
ATOM 2544 O O . HIS A 1 313 ? 21.357 4.686 45.238 1.00 21.20 313 HIS U O 1
ATOM 2551 N N . HIS A 1 314 ? 20.808 5.837 43.377 1.00 19.19 314 HIS U N 1
ATOM 2552 C CA . HIS A 1 314 ? 21.736 5.085 42.540 1.00 22.78 314 HIS U CA 1
ATOM 2553 C C . HIS A 1 314 ? 22.742 5.969 41.834 1.00 37.73 314 HIS U C 1
ATOM 2554 O O . HIS A 1 314 ? 22.555 7.185 41.736 1.00 31.93 314 HIS U O 1
ATOM 2561 N N . HIS A 1 315 ? 23.802 5.334 41.339 1.00 34.85 315 HIS U N 1
ATOM 2562 C CA . HIS A 1 315 ? 24.876 6.014 40.617 1.00 44.81 315 HIS U CA 1
ATOM 2563 C C . HIS A 1 315 ? 25.523 7.108 41.471 1.00 45.82 315 HIS U C 1
ATOM 2564 O O . HIS A 1 315 ? 25.531 7.028 42.706 1.00 42.99 315 HIS U O 1
#

Solvent-accessible surface area: 16005 Å² total; per-residue (Å²): 65,97,51,34,79,18,76,99,3,32,84,49,0,38,83,0,32,108,52,76,148,19,42,140,240,79,49,46,54,115,179,55,0,44,26,1,7,149,66,0,135,134,17,5,43,128,47,10,38,79,39,0,48,110,6,1,52,72,0,20,0,74,118,39,20,85,73,0,21,102,9,0,18,112,15,1,41,76,20,99,127,117,83,68,6,3,48,0,0,2,22,0,0,1,2,0,0,13,42,1,43,5,126,0,0,0,30,0,0,3,43,0,0,100,27,1,54,27,42,118,108,87,32,173,37,78,165,87,8,94,101,61,4,83,118,8,61,23,8,4,27,4,0,0,20,0,7,0,1,1,0,0,35,15,17,102,20,20,90,126,195,32,88,41,4,116,42,2,69,182,69,122,72,233,78,62,16,6,0,20,12,0,0,132,34,5,0,89,20,79,39,136,35,0,4,0,0,46,1,0,11,38,4,0,137,87,3,14,21,0,9,102,113,139,45,96,43,24,71,108,1,24,106,48,110,144,0,23,47,20,0,31,59,17,0,99,97,14,5,100,40,0,27,64,30,0,34,71,0,28,136,83,0,31,129,17,30,150,40,26,88,88,21,66,150,158,91,54,140,134,112,31,130,67,12,76,89,18,65,154,27,12,66,22,0,58,43,0,46,79,3,0,67,27,0,1,127,28,25,170,67,164,51,43,126,10,121,13,140,69,197

Foldseek 3Di:
DDLVVLLVLLVLLVVLLVVDQPQAVAAADPCLQVVLLVLLQVAQAAPSQVVNLVSLNHHDNVVVLVVVLVSLLVRLLPQDPDPRSLVSNLSNLSSVCSSPPLVRLQQSLQSLQQLLAADPDADPDVVVVLVSLVSSLSSLVSLVSNLLSNSRWANVSHDPPHHHDPQQPDDDDDDDTPNLSSLVRNCPHPVLQLSSLVSVLSVCVVPVLLADPVRCSSVSRHRDNCRSVSVNVVVVVVLVVLLVSLVVLLVLLVVLVVVQVVVCVVPVDPDDPSVVVSVVSVVSNVSSVVSNVSSCVSVVHDGPDRDDDDD

Radius of gyration: 23.37 Å; Cα contacts (8 Å, |Δi|>4): 344; chains: 1; bounding box: 63×37×71 Å

Nearest PDB structures (foldseek):
  4lun-assembly1_U  TM=1.003E+00  e=1.730E-42  Saccharomyces cerevisiae S288C
  4v7o-assembly2_B5  TM=3.891E-01  e=1.564E+00  Saccharomyces cerevisiae
  6vjf-assembly2_C  TM=3.559E-01  e=2.433E+00  Thermochaetoides thermophila DSM 1495
  8j07-assembly1_8G  TM=1.937E-01  e=3.034E+00  Homo sapiens

Sequence (311 aa):
MDDGRKKELHDLNTRAWNGEEVFPKLDSSIKRNTGFIKKLKKGFVKGSESSLLKDLSEASLEKYLSEIIVTVTECLLNVLNKNDDVIAAVEIISGLHQRFNGRFTSPLLGAFLQAFENPSVDIESERDELQRITRVKGNLRVFTELYLVGVFRTLDDIESKDAIPNNFLQKKTGRKDPLLFSILREILNNYKFKLGFTTTIATAFIKKFAPLFRRDDDNSWDDLIYDSKLKGALQSLFKNFIDATFARATELHKKVNNKLQREHQKCQIRTGKLRDEYVEEYDKLLPIFIRFKTSAITLGEFFKLEIPELHHHHH

Secondary structure (DSSP, 8-state):
--HHHHHHHHHHHHHHHTT-------B--HHHHHHHHHHHTT-S-TTHHHHHHHHHTTB--GGGHHHHHHHHHHHHHT--S-HHHHHHHHHHHHHHHHHHTHHHHHHHHHHHGGGGSPPSS--S-HHHHHHHHHHHHHHHHHHHHHHHTTSS--GGGS-TTS---GGG-S--SSPPPHHHHHHHHHTTSSGGGSTTHHHHHHHHHHSGGGT-TT--TTGGG-SSTTHHHHHHHHHHHHHHHHHHHHHHHHHHHHHHHHHHHHHHHHH--S--HHHHHHHHHHHHHHHHHHHHHHHHHHHT-PPPP------

B-factor: mean 27.23, std 10.81, range [10.33, 74.7]